Protein 1KPT (pdb70)

Sequence (210 aa):
LGINCRGSSQCGLSGGNLMVRIRDQACGNQGQTWCPGERRAKVCGTGNSISAYVQSTNNCISGTEACRHLTNLVNHGCRVCGSDPLYAGNDVSRGQLTVNYVNSCLGINCRGSSQCGLSGGNLMVRIRDQACGNQGQTWCPGERRAKVCGTGNSISAYVQSTNNCISGTEACRHLTNLVNHGCRVCGSDPLYAGNDVSRGQLTVNYVNSC

Structure (mmCIF, N/CA/C/O backbone):
data_1KPT
#
_entry.id   1KPT
#
_cell.length_a   26.140
_cell.length_b   63.760
_cell.length_c   53.620
_cell.angle_alpha   90.00
_cell.angle_beta   92.20
_cell.angle_gamma   90.00
#
_symmetry.space_group_name_H-M   'P 1 21 1'
#
loop_
_entity.id
_entity.type
_entity.pdbx_description
1 polymer 'KP4 TOXIN'
2 water water
#
loop_
_atom_site.group_PDB
_atom_site.id
_atom_site.type_symbol
_atom_site.label_atom_id
_atom_site.label_alt_id
_atom_site.label_comp_id
_atom_site.label_asym_id
_atom_site.label_entity_id
_atom_site.label_seq_id
_atom_site.pdbx_PDB_ins_code
_atom_site.Cartn_x
_atom_site.Cartn_y
_atom_site.Cartn_z
_atom_site.occupancy
_atom_site.B_iso_or_equiv
_atom_site.auth_seq_id
_atom_site.auth_comp_id
_atom_site.auth_asym_id
_atom_site.auth_atom_id
_atom_site.pdbx_PDB_model_num
ATOM 1 N N . LEU A 1 1 ? 26.354 50.153 43.400 1.00 21.97 1 LEU A N 1
ATOM 2 C CA . LEU A 1 1 ? 26.920 48.857 42.932 1.00 20.16 1 LEU A CA 1
ATOM 3 C C . LEU A 1 1 ? 28.363 49.091 42.527 1.00 18.73 1 LEU A C 1
ATOM 4 O O . LEU A 1 1 ? 28.635 49.930 41.687 1.00 17.44 1 LEU A O 1
ATOM 9 N N . GLY A 1 2 ? 29.280 48.381 43.169 1.00 19.25 2 GLY A N 1
ATOM 10 C CA . GLY A 1 2 ? 30.692 48.522 42.855 1.00 14.94 2 GLY A CA 1
ATOM 11 C C . GLY A 1 2 ? 31.127 47.283 42.101 1.00 13.35 2 GLY A C 1
ATOM 12 O O . GLY A 1 2 ? 30.316 46.672 41.396 1.00 11.14 2 GLY A O 1
ATOM 13 N N . ILE A 1 3 ? 32.377 46.875 42.311 1.00 11.82 3 ILE A N 1
ATOM 14 C CA . ILE A 1 3 ? 32.940 45.704 41.647 1.00 10.91 3 ILE A CA 1
ATOM 15 C C . ILE A 1 3 ? 32.040 44.495 41.864 1.00 11.03 3 ILE A C 1
ATOM 16 O O . ILE A 1 3 ? 31.552 44.262 42.977 1.00 11.73 3 ILE A O 1
ATOM 21 N N . ASN A 1 4 ? 31.798 43.734 40.807 1.00 9.17 4 ASN A N 1
ATOM 22 C CA . ASN A 1 4 ? 30.903 42.582 40.905 1.00 9.05 4 ASN A CA 1
ATOM 23 C C . ASN A 1 4 ? 31.164 41.577 39.795 1.00 7.74 4 ASN A C 1
ATOM 24 O O . ASN A 1 4 ? 31.842 41.892 38.828 1.00 8.73 4 ASN A O 1
ATOM 29 N N . CYS A 1 5 ? 30.625 40.369 39.922 1.00 6.79 5 CYS A N 1
ATOM 30 C CA . CYS A 1 5 ? 30.834 39.351 38.898 1.00 7.80 5 CYS A CA 1
ATOM 31 C C . CYS A 1 5 ? 29.554 39.071 38.115 1.00 6.67 5 CYS A C 1
ATOM 32 O O . CYS A 1 5 ? 29.371 37.979 37.616 1.00 7.35 5 CYS A O 1
ATOM 35 N N . ARG A 1 6 ? 28.653 40.038 38.066 1.00 8.42 6 ARG A N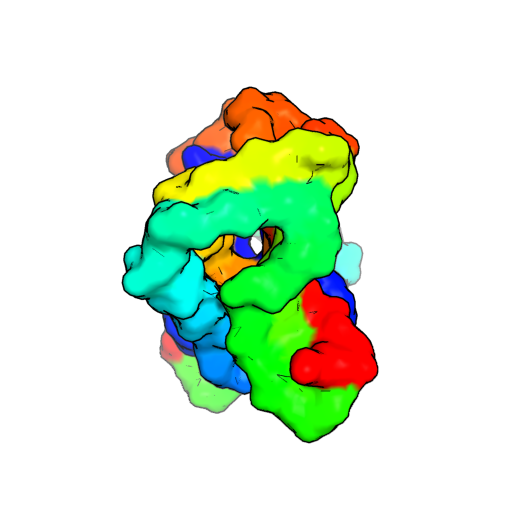 1
ATOM 36 C CA . ARG A 1 6 ? 27.397 39.858 37.346 1.00 10.34 6 ARG A CA 1
ATOM 37 C C . ARG A 1 6 ? 27.658 39.712 35.857 1.00 10.53 6 ARG A C 1
ATOM 38 O O . ARG A 1 6 ? 28.563 40.343 35.312 1.00 10.20 6 ARG A O 1
ATOM 46 N N . GLY A 1 7 ? 26.830 38.926 35.191 1.00 11.57 7 GLY A N 1
ATOM 47 C CA . GLY A 1 7 ? 26.974 38.749 33.764 1.00 11.38 7 GLY A CA 1
ATOM 48 C C . GLY A 1 7 ? 25.876 37.853 33.233 1.00 12.32 7 GLY A C 1
ATOM 49 O O . GLY A 1 7 ? 25.031 37.354 33.982 1.00 10.95 7 GLY A O 1
ATOM 50 N N . SER A 1 8 ? 25.877 37.663 31.927 1.00 11.59 8 SER A N 1
ATOM 51 C CA . SER A 1 8 ? 24.903 36.803 31.290 1.00 13.37 8 SER A CA 1
ATOM 52 C C . SER A 1 8 ? 25.070 35.354 31.776 1.00 14.32 8 SER A C 1
ATOM 53 O O . SER A 1 8 ? 26.169 34.918 32.121 1.00 12.92 8 SER A O 1
ATOM 56 N N . SER A 1 9 ? 23.975 34.605 31.816 1.00 14.74 9 SER A N 1
ATOM 57 C CA . SER A 1 9 ? 24.019 33.204 32.212 1.00 16.35 9 SER A CA 1
ATOM 58 C C . SER A 1 9 ? 25.043 32.428 31.382 1.00 16.54 9 SER A C 1
ATOM 59 O O . SER A 1 9 ? 25.601 31.441 31.854 1.00 17.30 9 SER A O 1
ATOM 64 N N . GLN A 1 10 ? 25.334 32.891 30.167 1.00 16.92 10 GLN A N 1
ATOM 65 C CA . GLN A 1 10 ? 26.250 32.244 29.226 1.00 20.94 10 GLN A CA 1
ATOM 66 C C . GLN A 1 10 ? 27.632 32.240 29.863 1.00 20.16 10 GLN A C 1
ATOM 67 O O . GLN A 1 10 ? 28.439 31.291 29.605 1.00 20.59 10 GLN A O 1
ATOM 73 N N . CYS A 1 11 ? 27.971 33.230 30.664 1.00 17.07 11 CYS A N 1
ATOM 74 C CA . CYS A 1 11 ? 29.271 33.337 31.316 1.00 18.11 11 CYS A CA 1
ATOM 75 C C . CYS A 1 11 ? 29.577 32.058 32.064 1.00 21.20 11 CYS A C 1
ATOM 76 O O . CYS A 1 11 ? 30.661 31.488 31.920 1.00 23.49 11 CYS A O 1
ATOM 79 N N . GLY A 1 12 ? 28.580 31.572 32.803 1.00 22.61 12 GLY A N 1
ATOM 80 C CA . GLY A 1 12 ? 28.744 30.364 33.593 1.00 24.24 12 GLY A CA 1
ATOM 81 C C . GLY A 1 12 ? 28.952 29.082 32.814 1.00 24.68 12 GLY A C 1
ATOM 82 O O . GLY A 1 12 ? 29.480 28.108 33.339 1.00 25.59 12 GLY A O 1
ATOM 83 N N . LEU A 1 13 ? 28.550 29.081 31.554 1.00 25.85 13 LEU A N 1
ATOM 84 C CA . LEU A 1 13 ? 28.691 27.900 30.719 1.00 29.00 13 LEU A CA 1
ATOM 85 C C . LEU A 1 13 ? 30.101 27.783 30.173 1.00 29.15 13 LEU A C 1
ATOM 86 O O . LEU A 1 13 ? 30.579 26.680 29.923 1.00 31.27 13 LEU A O 1
ATOM 95 N N . SER A 1 14 ? 30.749 28.923 29.963 1.00 28.79 14 SER A N 1
ATOM 96 C CA . SER A 1 14 ? 32.097 28.961 29.414 1.00 27.89 14 SER A CA 1
ATOM 97 C C . SER A 1 14 ? 33.083 28.292 30.362 1.00 27.57 14 SER A C 1
ATOM 98 O O . SER A 1 14 ? 32.960 28.396 31.580 1.00 26.43 14 SER A O 1
ATOM 101 N N . GLY A 1 15 ? 34.068 27.603 29.799 1.00 27.74 15 GLY A N 1
ATOM 102 C CA . GLY A 1 15 ? 35.041 26.923 30.636 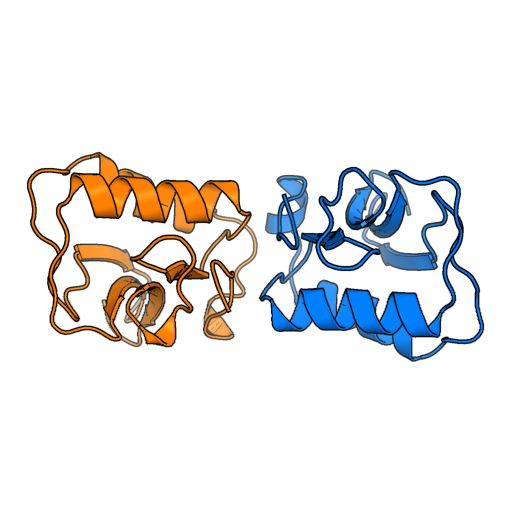1.00 25.40 15 GLY A CA 1
ATOM 103 C C . GLY A 1 15 ? 36.342 27.681 30.725 1.00 23.53 15 GLY A C 1
ATOM 104 O O . GLY A 1 15 ? 36.622 28.548 29.895 1.00 23.51 15 GLY A O 1
ATOM 105 N N . GLY A 1 16 ? 37.095 27.401 31.776 1.00 22.99 16 GLY A N 1
ATOM 106 C CA . GLY A 1 16 ? 38.391 28.021 31.955 1.00 23.88 16 GLY A CA 1
ATOM 107 C C . GLY A 1 16 ? 38.371 29.360 32.654 1.00 23.65 16 GLY A C 1
ATOM 108 O O . GLY A 1 16 ? 37.305 29.916 32.933 1.00 21.20 16 GLY A O 1
ATOM 109 N N . ASN A 1 17 ? 39.551 29.879 32.981 1.00 20.80 17 ASN A N 1
ATOM 110 C CA . ASN A 1 17 ? 39.575 31.169 33.625 1.00 20.69 17 ASN A CA 1
ATOM 111 C C . ASN A 1 17 ? 39.776 32.171 32.517 1.00 19.87 17 ASN A C 1
ATOM 112 O O . ASN A 1 17 ? 40.908 32.578 32.181 1.00 17.58 17 ASN A O 1
ATOM 121 N N . LEU A 1 18 ? 38.658 32.505 31.894 1.00 15.41 18 LEU A N 1
ATOM 122 C CA . LEU A 1 18 ? 38.666 33.445 30.810 1.00 14.00 18 LEU A CA 1
ATOM 123 C C . LEU A 1 18 ? 39.064 34.825 31.292 1.00 12.65 18 LEU A C 1
ATOM 124 O O . LEU A 1 18 ? 39.812 35.508 30.594 1.00 10.75 18 LEU A O 1
ATOM 129 N N . MET A 1 19 ? 38.641 35.209 32.503 1.00 9.13 19 MET A N 1
ATOM 130 C CA . MET A 1 19 ? 38.982 36.529 33.047 1.00 9.62 19 MET A CA 1
ATOM 131 C C . MET A 1 19 ? 40.506 36.741 33.068 1.00 9.60 19 MET A C 1
ATOM 132 O O . MET A 1 19 ? 40.983 37.819 32.722 1.00 10.02 19 MET A O 1
ATOM 137 N N . VAL A 1 20 ? 41.257 35.715 33.463 1.00 11.36 20 VAL A N 1
ATOM 138 C CA . VAL A 1 20 ? 42.731 35.785 33.488 1.00 12.51 20 VAL A CA 1
ATOM 139 C C . VAL A 1 20 ? 43.299 35.983 32.071 1.00 11.31 20 VAL A C 1
ATOM 140 O O . VAL A 1 20 ? 44.208 36.791 31.864 1.00 10.39 20 VAL A O 1
ATOM 144 N N . ARG A 1 21 ? 42.753 35.265 31.096 1.00 9.78 21 ARG A N 1
ATOM 145 C CA . ARG A 1 21 ? 43.235 35.397 29.726 1.00 10.22 21 ARG A CA 1
ATOM 146 C C . ARG A 1 21 ? 42.975 36.798 29.180 1.00 10.31 21 ARG A C 1
ATOM 147 O O . ARG A 1 21 ? 43.832 37.395 28.520 1.00 8.90 21 ARG A O 1
ATOM 155 N N . ILE A 1 22 ? 41.809 37.350 29.501 1.00 9.14 22 ILE A N 1
ATOM 156 C CA . ILE A 1 22 ? 41.439 38.684 29.045 1.00 9.14 22 ILE A CA 1
ATOM 157 C C . ILE A 1 22 ? 42.345 39.707 29.739 1.00 9.58 22 ILE A C 1
ATOM 158 O O . ILE A 1 22 ? 42.808 40.669 29.124 1.00 9.15 22 ILE A O 1
ATOM 163 N N . ARG A 1 23 ? 42.577 39.511 31.027 1.00 8.14 23 ARG A N 1
ATOM 164 C CA . ARG A 1 23 ? 43.463 40.403 31.761 1.00 9.30 23 ARG A CA 1
ATOM 165 C C . ARG A 1 23 ? 44.852 40.370 31.092 1.00 8.07 23 ARG A C 1
ATOM 166 O O . ARG A 1 23 ? 45.442 41.411 30.846 1.00 8.58 23 ARG A O 1
ATOM 174 N N . ASP A 1 24 ? 45.344 39.172 30.787 1.00 8.35 24 ASP A N 1
ATOM 175 C CA . ASP A 1 24 ? 46.657 38.996 30.162 1.00 7.88 24 ASP A CA 1
ATOM 176 C C . ASP A 1 24 ? 46.764 39.763 28.859 1.00 9.25 24 ASP A C 1
ATOM 177 O O . ASP A 1 24 ? 47.777 40.416 28.592 1.00 9.60 24 ASP A O 1
ATOM 182 N N . GLN A 1 25 ? 45.711 39.731 28.053 1.00 10.44 25 GLN A N 1
ATOM 183 C CA . GLN A 1 25 ? 45.719 40.472 26.798 1.00 9.14 25 GLN A CA 1
ATOM 184 C C . GLN A 1 25 ? 45.865 41.973 27.058 1.00 10.10 25 GLN A C 1
ATOM 185 O O . GLN A 1 25 ? 46.712 42.637 26.463 1.00 12.97 25 GLN A O 1
ATOM 191 N N . ALA A 1 26 ? 45.051 42.513 27.956 1.00 8.90 26 ALA A N 1
ATOM 192 C CA . ALA A 1 26 ? 45.080 43.937 28.256 1.00 9.69 26 ALA A CA 1
ATOM 193 C C . ALA A 1 26 ? 46.411 44.399 28.848 1.00 10.80 26 ALA A C 1
ATOM 194 O O . ALA A 1 26 ? 46.924 45.466 28.497 1.00 12.40 26 ALA A O 1
ATOM 196 N N . CYS A 1 27 ? 46.946 43.602 29.764 1.00 9.16 27 CYS A N 1
ATOM 197 C CA . CYS A 1 27 ? 48.194 43.934 30.447 1.00 10.29 27 CYS A CA 1
ATOM 198 C C . CYS A 1 27 ? 49.421 43.777 29.558 1.00 11.38 27 CYS A C 1
ATOM 199 O O . CYS A 1 27 ? 50.454 44.407 29.793 1.00 11.76 27 CYS A O 1
ATOM 202 N N . GLY A 1 28 ? 49.276 42.986 28.502 1.00 13.55 28 GLY A N 1
ATOM 203 C CA . GLY A 1 28 ? 50.369 42.783 27.568 1.00 14.73 28 GLY A CA 1
ATOM 204 C C . GLY A 1 28 ? 50.406 43.860 26.494 1.00 16.78 28 GLY A C 1
ATOM 205 O O . GLY A 1 28 ? 51.361 43.937 25.727 1.00 18.25 28 GLY A O 1
ATOM 206 N N . ASN A 1 29 ? 49.384 44.710 26.442 1.00 16.11 29 ASN A N 1
ATOM 207 C CA . ASN A 1 29 ? 49.310 45.768 25.448 1.00 15.28 29 ASN A CA 1
ATOM 208 C C . ASN A 1 29 ? 48.737 47.031 26.075 1.00 16.18 29 ASN A C 1
ATOM 209 O O . ASN A 1 29 ? 47.695 47.557 25.646 1.00 15.48 29 ASN A O 1
ATOM 214 N N . GLN A 1 30 ? 49.476 47.582 27.029 1.00 13.47 30 GLN A N 1
ATOM 215 C CA . GLN A 1 30 ? 49.016 48.754 27.751 1.00 12.53 30 GLN A CA 1
ATOM 216 C C . GLN A 1 30 ? 49.060 50.049 26.975 1.00 13.81 30 GLN A C 1
ATOM 217 O O . GLN A 1 30 ? 48.558 51.072 27.439 1.00 14.92 30 GLN A O 1
ATOM 223 N N . GLY A 1 31 ? 49.605 50.001 25.777 1.00 13.06 31 GLY A N 1
ATOM 224 C CA . GLY A 1 31 ? 49.689 51.206 24.986 1.00 15.28 31 GLY A CA 1
ATOM 225 C C . GLY A 1 31 ? 48.384 51.686 24.382 1.00 17.69 31 GLY A C 1
ATOM 226 O O . GLY A 1 31 ? 48.225 52.884 24.141 1.00 19.09 31 GLY A O 1
ATOM 227 N N . GLN A 1 32 ? 47.453 50.772 24.132 1.00 20.19 32 GLN A N 1
ATOM 228 C CA . GLN A 1 32 ? 46.171 51.138 23.521 1.00 23.17 32 GLN A CA 1
ATOM 229 C C . GLN A 1 32 ? 45.195 51.855 24.458 1.00 24.31 32 GLN A C 1
ATOM 230 O O . GLN A 1 32 ? 45.186 51.605 25.661 1.00 26.75 32 GLN A O 1
ATOM 236 N N . THR A 1 33 ? 44.430 52.801 23.933 1.00 22.48 33 THR A N 1
ATOM 237 C CA . THR A 1 33 ? 43.448 53.474 24.766 1.00 22.87 33 THR A CA 1
ATOM 238 C C . THR A 1 33 ? 42.106 52.753 24.556 1.00 20.80 33 THR A C 1
ATOM 239 O O . THR A 1 33 ? 41.866 52.154 23.496 1.00 17.14 33 THR A O 1
ATOM 246 N N . TRP A 1 34 ? 41.307 52.693 25.617 1.00 17.34 34 TRP A N 1
ATOM 247 C CA . TRP A 1 34 ? 40.015 52.026 25.569 1.00 15.38 34 TRP A CA 1
ATOM 248 C C . TRP A 1 34 ? 38.879 53.053 25.589 1.00 15.17 34 TRP A C 1
ATOM 249 O O . TRP A 1 34 ? 38.718 53.789 26.563 1.00 14.65 34 TRP A O 1
ATOM 260 N N . CYS A 1 35 ? 38.149 53.167 24.490 1.00 12.90 35 CYS A N 1
ATOM 261 C CA . CYS A 1 35 ? 37.033 54.095 24.456 1.00 14.29 35 CYS A CA 1
ATOM 262 C C . CYS A 1 35 ? 35.733 53.290 24.624 1.00 15.05 35 CYS A C 1
ATOM 263 O O . CYS A 1 35 ? 35.716 52.075 24.362 1.00 14.98 35 CYS A O 1
ATOM 266 N N . PRO A 1 36 ? 34.626 53.950 25.025 1.00 15.00 36 PRO A N 1
ATOM 267 C CA . PRO A 1 36 ? 33.348 53.260 25.228 1.00 13.82 36 PRO A CA 1
ATOM 268 C C . PRO A 1 36 ? 32.933 52.346 24.083 1.00 13.75 36 PRO A C 1
ATOM 269 O O . PRO A 1 36 ? 32.986 52.726 22.907 1.00 11.99 36 PRO A O 1
ATOM 273 N N . GLY A 1 37 ? 32.594 51.111 24.432 1.00 13.56 37 GLY A N 1
ATOM 274 C CA . GLY A 1 37 ? 32.144 50.161 23.431 1.00 14.59 37 GLY A CA 1
ATOM 275 C C . GLY A 1 37 ? 33.189 49.357 22.678 1.00 15.40 37 GLY A C 1
ATOM 276 O O . GLY A 1 37 ? 32.846 48.370 22.020 1.00 16.14 37 GLY A O 1
ATOM 277 N N . GLU A 1 38 ? 34.453 49.765 22.748 1.00 12.64 38 GLU A N 1
ATOM 278 C CA . GLU A 1 38 ? 35.496 49.029 22.053 1.00 13.86 38 GLU A CA 1
ATOM 279 C C . GLU A 1 38 ? 35.879 47.754 22.809 1.00 13.11 38 GLU A C 1
ATOM 280 O O . GLU A 1 38 ? 36.330 47.816 23.957 1.00 13.79 38 GLU A O 1
ATOM 286 N N . ARG A 1 39 ? 35.708 46.608 22.157 1.00 12.12 39 ARG A N 1
ATOM 287 C CA . ARG A 1 39 ? 36.019 45.316 22.749 1.00 11.63 39 ARG A CA 1
ATOM 288 C C . ARG A 1 39 ? 37.475 45.003 22.439 1.00 13.49 39 ARG A C 1
ATOM 289 O O . ARG A 1 39 ? 37.797 44.229 21.538 1.00 12.82 39 ARG A O 1
ATOM 297 N N . ARG A 1 40 ? 38.336 45.627 23.238 1.00 14.95 40 ARG A N 1
ATOM 298 C CA . ARG A 1 40 ? 39.784 45.547 23.127 1.00 16.45 40 ARG A CA 1
ATOM 299 C C . ARG A 1 40 ? 40.447 44.253 23.569 1.00 15.65 40 ARG A C 1
ATOM 300 O O . ARG A 1 40 ? 41.578 43.999 23.181 1.00 17.49 40 ARG A O 1
ATOM 308 N N . ALA A 1 41 ? 39.786 43.464 24.413 1.00 11.95 41 ALA A N 1
ATOM 309 C CA . ALA A 1 41 ? 40.327 42.167 24.838 1.00 11.74 41 ALA A CA 1
ATOM 310 C C . ALA A 1 41 ? 39.139 41.211 24.807 1.00 11.95 41 ALA A C 1
ATOM 311 O O . ALA A 1 41 ? 38.032 41.594 25.198 1.00 13.59 41 ALA A O 1
ATOM 313 N N . LYS A 1 42 ? 39.350 39.987 24.335 1.00 12.54 42 LYS A N 1
ATOM 314 C CA . LYS A 1 42 ? 38.257 39.025 24.235 1.00 13.91 42 LYS A CA 1
ATOM 315 C C . LYS A 1 42 ? 38.747 37.626 23.906 1.00 14.39 42 LYS A C 1
ATOM 316 O O . LYS A 1 42 ? 39.844 37.447 23.379 1.00 14.87 42 LYS A O 1
ATOM 322 N N . VAL A 1 43 ? 37.942 36.633 24.260 1.00 14.38 43 VAL A N 1
ATOM 323 C CA . VAL A 1 43 ? 38.222 35.232 23.949 1.00 12.53 43 VAL A CA 1
ATOM 324 C C . VAL A 1 43 ? 36.953 34.766 23.215 1.00 14.79 43 VAL A C 1
ATOM 325 O O . VAL A 1 43 ? 35.838 34.819 23.764 1.00 12.33 43 VAL A O 1
ATOM 329 N N . CYS A 1 44 ? 37.112 34.474 21.932 1.00 14.66 44 CYS A N 1
ATOM 330 C CA . CYS A 1 44 ? 36.011 34.024 21.088 1.00 15.95 44 CYS A CA 1
ATOM 331 C C . CYS A 1 44 ? 35.748 32.531 21.056 1.00 17.80 44 CYS A C 1
ATOM 332 O O . CYS A 1 44 ? 36.645 31.711 21.256 1.00 20.30 44 CYS A O 1
ATOM 335 N N . GLY A 1 45 ? 34.482 32.205 20.843 1.00 18.70 45 GLY A N 1
ATOM 336 C CA . GLY A 1 45 ? 34.052 30.834 20.680 1.00 19.19 45 GLY A CA 1
ATOM 337 C C . GLY A 1 45 ? 33.584 30.840 19.225 1.00 21.09 45 GLY A C 1
ATOM 338 O O . GLY A 1 45 ? 34.074 31.638 18.404 1.00 19.85 45 GLY A O 1
ATOM 339 N N . THR A 1 46 ? 32.638 29.975 18.879 1.00 21.23 46 THR A N 1
ATOM 340 C CA . THR A 1 46 ? 32.137 29.961 17.514 1.00 20.31 46 THR A CA 1
ATOM 341 C C . THR A 1 46 ? 30.898 30.842 17.431 1.00 18.79 46 THR A C 1
ATOM 342 O O . THR A 1 46 ? 29.837 30.489 17.948 1.00 19.39 46 THR A O 1
ATOM 346 N N . GLY A 1 47 ? 31.068 32.021 16.843 1.00 16.12 47 GLY A N 1
ATOM 347 C CA . GLY A 1 47 ? 29.972 32.947 16.681 1.00 15.19 47 GLY A CA 1
ATOM 348 C C . GLY A 1 47 ? 29.661 33.812 17.873 1.00 17.12 47 GLY A C 1
ATOM 349 O O . GLY A 1 47 ? 28.646 34.512 17.873 1.00 17.81 47 GLY A O 1
ATOM 350 N N . ASN A 1 48 ? 30.529 33.787 18.886 1.00 17.40 48 ASN A N 1
ATOM 351 C CA . ASN A 1 48 ? 30.323 34.579 20.098 1.00 16.68 48 ASN A CA 1
ATOM 352 C C . ASN A 1 48 ? 31.635 34.793 20.842 1.00 16.96 48 ASN A C 1
ATOM 353 O O . ASN A 1 48 ? 32.673 34.280 20.423 1.00 14.65 48 ASN A O 1
ATOM 358 N N . SER A 1 49 ? 31.584 35.547 21.937 1.00 15.66 49 SER A N 1
ATOM 359 C CA . SER A 1 49 ? 32.777 35.811 22.729 1.00 14.08 49 SER A CA 1
ATOM 360 C C . SER A 1 49 ? 32.473 36.349 24.124 1.00 13.67 49 SER A C 1
ATOM 361 O O . SER A 1 49 ? 31.320 36.665 24.458 1.00 10.48 49 SER A O 1
ATOM 364 N N . ILE A 1 50 ? 33.522 36.348 24.948 1.00 13.70 50 ILE A N 1
ATOM 365 C CA . ILE A 1 50 ? 33.509 36.949 26.278 1.00 12.37 50 ILE A CA 1
ATOM 366 C C . ILE A 1 50 ? 34.436 38.143 25.967 1.00 10.32 50 ILE A C 1
ATOM 367 O O . ILE A 1 50 ? 35.603 37.945 25.606 1.00 12.39 50 ILE A O 1
ATOM 372 N N . SER A 1 51 ? 33.889 39.351 25.996 1.00 7.54 51 SER A N 1
ATOM 373 C CA . SER A 1 51 ? 34.631 40.556 25.662 1.00 9.48 51 SER A CA 1
ATOM 374 C C . SER A 1 51 ? 34.657 41.574 26.797 1.00 11.83 51 SER A C 1
ATOM 375 O O . SER A 1 51 ? 33.734 41.630 27.636 1.00 10.66 51 SER A O 1
ATOM 378 N N . ALA A 1 52 ? 35.705 42.394 26.808 1.00 10.89 52 ALA A N 1
ATOM 379 C CA . ALA A 1 52 ? 35.870 43.453 27.802 1.00 9.65 52 ALA A CA 1
ATOM 380 C C . ALA A 1 52 ? 35.680 44.778 27.059 1.00 9.29 52 ALA A C 1
ATOM 381 O O . ALA A 1 52 ? 36.180 44.949 25.941 1.00 10.55 52 ALA A O 1
ATOM 383 N N . TYR A 1 53 ? 34.995 45.722 27.687 1.00 5.97 53 TYR A N 1
ATOM 384 C CA . TYR A 1 53 ? 34.733 47.016 27.081 1.00 7.80 53 TYR A CA 1
ATOM 385 C C . TYR A 1 53 ? 34.272 48.011 28.117 1.00 9.08 53 TYR A C 1
ATOM 386 O O . TYR A 1 53 ? 33.658 47.640 29.124 1.00 10.17 53 TYR A O 1
ATOM 395 N N . VAL A 1 54 ? 34.607 49.273 27.882 1.00 9.79 54 VAL A N 1
ATOM 396 C CA . VAL A 1 54 ? 34.221 50.359 28.759 1.00 10.51 54 VAL A CA 1
ATOM 397 C C . VAL A 1 54 ? 32.777 50.710 28.414 1.00 13.20 54 VAL A C 1
ATOM 398 O O . VAL A 1 54 ? 32.370 50.630 27.241 1.00 13.09 54 VAL A O 1
ATOM 402 N N . GLN A 1 55 ? 31.994 51.026 29.445 1.00 14.59 55 GLN A N 1
ATOM 403 C CA . GLN A 1 55 ? 30.603 51.446 29.276 1.00 14.83 55 GLN A CA 1
ATOM 404 C C . GLN A 1 55 ? 30.172 52.322 30.451 1.00 14.60 55 GLN A C 1
ATOM 405 O O . GLN A 1 55 ? 30.899 52.455 31.439 1.00 13.95 55 GLN A O 1
ATOM 411 N N . SER A 1 56 ? 29.045 53.012 30.273 1.00 16.23 56 SER A N 1
ATOM 412 C CA . SER A 1 56 ? 28.461 53.906 31.284 1.00 15.31 56 SER A CA 1
ATOM 413 C C . SER A 1 56 ? 29.188 55.224 31.478 1.00 15.49 56 SER A C 1
ATOM 414 O O . SER A 1 56 ? 29.061 55.871 32.515 1.00 16.15 56 SER A O 1
ATOM 417 N N . THR A 1 57 ? 29.954 55.631 30.476 1.00 16.69 57 THR A N 1
ATOM 418 C CA . THR A 1 57 ? 30.661 56.902 30.542 1.00 17.34 57 THR A CA 1
ATOM 419 C C . THR A 1 57 ? 31.047 57.285 29.123 1.00 17.72 57 THR A C 1
ATOM 420 O O . THR A 1 57 ? 30.983 56.450 28.223 1.00 19.11 57 THR A O 1
ATOM 424 N N . ASN A 1 58 ? 31.395 58.557 28.949 1.00 18.41 58 ASN A N 1
ATOM 425 C CA . ASN A 1 58 ? 31.828 59.132 27.677 1.00 20.73 58 ASN A CA 1
ATOM 426 C C . ASN A 1 58 ? 33.347 59.077 27.586 1.00 19.68 58 ASN A C 1
ATOM 427 O O . ASN A 1 58 ? 33.916 59.287 26.526 1.00 20.86 58 ASN A O 1
ATOM 436 N N . ASN A 1 59 ? 34.011 58.939 28.718 1.00 17.79 59 ASN A N 1
ATOM 437 C CA . ASN A 1 59 ? 35.466 58.912 28.715 1.00 18.74 59 ASN A CA 1
ATOM 438 C C . ASN A 1 59 ? 36.099 57.653 28.193 1.00 17.46 59 ASN A C 1
ATOM 439 O O . ASN A 1 59 ? 35.489 56.588 28.171 1.00 17.14 59 ASN A O 1
ATOM 444 N N . CYS A 1 60 ? 37.370 57.789 27.846 1.00 16.71 60 CYS A N 1
ATOM 445 C CA . CYS A 1 60 ? 38.184 56.683 27.370 1.00 16.24 60 CYS A CA 1
ATOM 446 C C . CYS A 1 60 ? 39.215 56.521 28.476 1.00 14.87 60 CYS A C 1
ATOM 447 O O . CYS A 1 60 ? 39.454 57.467 29.231 1.00 14.38 60 CYS A O 1
ATOM 450 N N . ILE A 1 61 ? 39.778 55.330 28.618 1.00 14.54 61 ILE A N 1
ATOM 451 C CA . ILE A 1 61 ? 40.819 55.115 29.626 1.00 14.65 61 ILE A CA 1
ATOM 452 C C . ILE A 1 61 ? 42.083 54.555 28.952 1.00 14.99 61 ILE A C 1
ATOM 453 O O . ILE A 1 61 ? 42.029 54.032 27.830 1.00 14.54 61 ILE A O 1
ATOM 458 N N . SER A 1 62 ? 43.217 54.677 29.636 1.00 15.26 62 SER A N 1
ATOM 459 C CA . SER A 1 62 ? 44.490 54.186 29.119 1.00 14.59 62 SER A CA 1
ATOM 460 C C . SER A 1 62 ? 44.541 52.678 29.262 1.00 13.74 62 SER A C 1
ATOM 461 O O . SER A 1 62 ? 43.836 52.106 30.103 1.00 14.13 62 SER A O 1
ATOM 464 N N . GLY A 1 63 ? 45.412 52.039 28.488 1.00 11.18 63 GLY A N 1
ATOM 465 C CA . GLY A 1 63 ? 45.551 50.595 28.552 1.00 9.42 63 GLY A CA 1
ATOM 466 C C . GLY A 1 63 ? 46.073 50.159 29.902 1.00 10.62 63 GLY A C 1
ATOM 467 O O . GLY A 1 63 ? 45.827 49.038 30.346 1.00 11.91 63 GLY A O 1
ATOM 468 N N . THR A 1 64 ? 46.854 51.024 30.536 1.00 11.15 64 THR A N 1
ATOM 469 C CA . THR A 1 64 ? 47.383 50.730 31.862 1.00 14.08 64 THR A CA 1
ATOM 470 C C . THR A 1 64 ? 46.204 50.622 32.835 1.00 11.38 64 THR A C 1
ATOM 471 O O . THR A 1 64 ? 46.146 49.708 33.649 1.00 10.55 64 THR A O 1
ATOM 475 N N . GLU A 1 65 ? 45.233 51.524 32.707 1.00 13.58 65 GLU A N 1
ATOM 476 C CA . GLU A 1 65 ? 44.079 51.496 33.592 1.00 16.29 65 GLU A CA 1
ATOM 477 C C . GLU A 1 65 ? 43.198 50.278 33.328 1.00 13.48 65 GLU A C 1
ATOM 478 O O . GLU A 1 65 ? 42.678 49.673 34.270 1.00 12.58 65 GLU A O 1
ATOM 489 N N . ALA A 1 66 ? 43.036 49.907 32.057 1.00 11.82 66 ALA A N 1
ATOM 490 C CA . ALA A 1 66 ? 42.233 48.737 31.713 1.00 11.64 66 ALA A CA 1
ATOM 491 C C . ALA A 1 66 ? 42.869 47.497 32.358 1.00 11.89 66 ALA A C 1
ATOM 492 O O . ALA A 1 66 ? 42.166 46.641 32.889 1.00 11.94 66 ALA A O 1
ATOM 494 N N . CYS A 1 67 ? 44.201 47.432 32.347 1.00 9.74 67 CYS A N 1
ATOM 495 C CA . CYS A 1 67 ? 44.953 46.323 32.935 1.00 8.79 67 CYS A CA 1
ATOM 496 C C . CYS A 1 67 ? 44.673 46.239 34.437 1.00 8.92 67 CYS A C 1
ATOM 497 O O . CYS A 1 67 ? 44.465 45.150 34.987 1.00 8.76 67 CYS A O 1
ATOM 500 N N . ARG A 1 68 ? 44.676 47.401 35.085 1.00 9.68 68 ARG A N 1
ATOM 501 C CA . ARG A 1 68 ? 44.429 47.488 36.516 1.00 12.06 68 ARG A CA 1
ATOM 502 C C . ARG A 1 68 ? 43.027 46.985 36.857 1.00 11.20 68 ARG A C 1
ATOM 503 O O . ARG A 1 68 ? 42.857 46.140 37.732 1.00 10.57 68 ARG A O 1
ATOM 511 N N . HIS A 1 69 ? 42.023 47.482 36.138 1.00 10.48 69 HIS A N 1
ATOM 512 C CA . HIS A 1 69 ? 40.642 47.055 36.390 1.00 9.84 69 HIS A CA 1
ATOM 513 C C . HIS A 1 69 ? 40.449 45.565 36.154 1.00 9.98 69 HIS A C 1
ATOM 514 O O . HIS A 1 69 ? 39.771 44.901 36.940 1.00 10.43 69 HIS A O 1
ATOM 521 N N . LEU A 1 70 ? 41.032 45.024 35.081 1.00 8.44 70 LEU A N 1
ATOM 522 C CA . LEU A 1 70 ? 40.891 43.591 34.827 1.00 9.74 70 LEU A CA 1
ATOM 523 C C . LEU A 1 70 ? 41.589 42.756 35.909 1.00 9.38 70 LEU A C 1
ATOM 524 O O . LEU A 1 70 ? 41.150 41.649 36.249 1.00 8.81 70 LEU A O 1
ATOM 529 N N . THR A 1 71 ? 42.679 43.287 36.457 1.00 9.11 71 THR A N 1
ATOM 530 C CA . THR A 1 71 ? 43.374 42.592 37.543 1.00 9.27 71 THR A CA 1
ATOM 531 C C . THR A 1 71 ? 42.459 42.600 38.782 1.00 7.54 71 THR A C 1
ATOM 532 O O . THR A 1 71 ? 42.390 41.613 39.528 1.00 8.07 71 THR A O 1
ATOM 536 N N . ASN A 1 72 ? 41.771 43.720 38.999 1.00 6.98 72 ASN A N 1
ATOM 537 C CA . ASN A 1 72 ? 40.850 43.837 40.127 1.00 8.41 72 ASN A CA 1
ATOM 538 C C . ASN A 1 72 ? 39.789 42.751 40.024 1.00 8.98 72 ASN A C 1
ATOM 539 O O . ASN A 1 72 ? 39.451 42.123 41.017 1.00 9.73 72 ASN A O 1
ATOM 544 N N . LEU A 1 73 ? 39.269 42.529 38.819 1.00 7.52 73 LEU A N 1
ATOM 545 C CA . LEU A 1 73 ? 38.261 41.497 38.604 1.00 6.67 73 LEU A CA 1
ATOM 546 C C . LEU A 1 73 ? 38.804 40.103 38.874 1.00 7.04 73 LEU A C 1
ATOM 547 O O . LEU A 1 73 ? 38.121 39.276 39.473 1.00 8.55 73 LEU A O 1
ATOM 552 N N . VAL A 1 74 ? 40.030 39.830 38.432 1.00 7.17 74 VAL A N 1
ATOM 553 C CA . VAL A 1 74 ? 40.653 38.531 38.689 1.00 8.66 74 VAL A CA 1
ATOM 554 C C . VAL A 1 74 ? 40.797 38.326 40.205 1.00 8.54 74 VAL A C 1
ATOM 555 O O . VAL A 1 74 ? 40.381 37.292 40.742 1.00 10.54 74 VAL A O 1
ATOM 559 N N . ASN A 1 75 ? 41.283 39.350 40.898 1.00 8.25 75 ASN A N 1
ATOM 560 C CA . ASN A 1 75 ? 41.485 39.262 42.343 1.00 9.12 75 ASN A CA 1
ATOM 561 C C . ASN A 1 75 ? 40.184 39.172 43.144 1.00 10.43 75 ASN A C 1
ATOM 562 O O . ASN A 1 75 ? 40.170 38.686 44.274 1.00 9.95 75 ASN A O 1
ATOM 567 N N . HIS A 1 76 ? 39.093 39.627 42.542 1.00 9.80 76 HIS A N 1
ATOM 568 C CA . HIS A 1 76 ? 37.783 39.593 43.181 1.00 9.61 76 HIS A CA 1
ATOM 569 C C . HIS A 1 76 ? 37.181 38.204 43.130 1.00 9.12 76 HIS A C 1
ATOM 570 O O . HIS A 1 76 ? 36.215 37.905 43.843 1.00 10.36 76 HIS A O 1
ATOM 577 N N . GLY A 1 77 ? 37.713 37.360 42.257 1.00 7.58 77 GLY A N 1
ATOM 578 C CA . GLY A 1 77 ? 37.195 36.010 42.151 1.00 7.97 77 GLY A CA 1
ATOM 579 C C . GLY A 1 77 ? 36.295 35.779 40.951 1.00 7.57 77 GLY A C 1
ATOM 580 O O . GLY A 1 77 ? 35.717 34.703 40.827 1.00 7.63 77 GLY A O 1
ATOM 581 N N . CYS A 1 78 ? 36.159 36.778 40.077 1.00 8.67 78 CYS A N 1
ATOM 582 C CA . CYS A 1 78 ? 35.317 36.621 38.879 1.00 9.50 78 CYS A CA 1
ATOM 583 C C . CYS A 1 78 ? 36.038 35.765 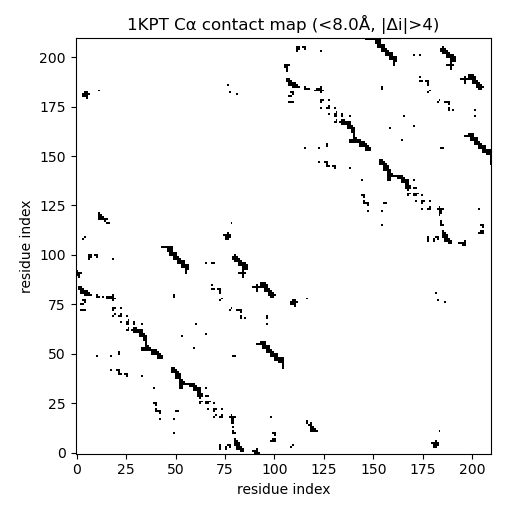37.841 1.00 10.24 78 CYS A C 1
ATOM 584 O O . CYS A 1 78 ? 36.999 36.214 37.229 1.00 12.73 78 CYS A O 1
ATOM 587 N N . ARG A 1 79 ? 35.557 34.549 37.620 1.00 9.89 79 ARG A N 1
ATOM 588 C CA . ARG A 1 79 ? 36.189 33.651 36.667 1.00 11.39 79 ARG A CA 1
ATOM 589 C C . ARG A 1 79 ? 35.998 33.975 35.194 1.00 12.23 79 ARG A C 1
ATOM 590 O O . ARG A 1 79 ? 36.914 33.750 34.406 1.00 11.43 79 ARG A O 1
ATOM 598 N N . VAL A 1 80 ? 34.815 34.471 34.812 1.00 10.99 80 VAL A N 1
ATOM 599 C CA . VAL A 1 80 ? 34.520 34.756 33.405 1.00 10.10 80 VAL A CA 1
ATOM 600 C C . VAL A 1 80 ? 33.979 36.157 33.099 1.00 9.75 80 VAL A C 1
ATOM 601 O O . VAL A 1 80 ? 34.411 36.793 32.135 1.00 10.96 80 VAL A O 1
ATOM 605 N N . CYS A 1 81 ? 33.035 36.643 33.906 1.00 9.00 81 CYS A N 1
ATOM 606 C CA . CYS A 1 81 ? 32.442 37.955 33.660 1.00 6.85 81 CYS A CA 1
ATOM 607 C C . CYS A 1 81 ? 32.363 38.744 34.939 1.00 7.88 81 CYS A C 1
ATOM 608 O O . CYS A 1 81 ? 32.462 38.169 36.019 1.00 10.42 81 CYS A O 1
ATOM 611 N N . GLY A 1 82 ? 32.175 40.052 34.806 1.00 9.75 82 GLY A N 1
ATOM 612 C CA . GLY A 1 82 ? 32.082 40.940 35.955 1.00 9.64 82 GLY A CA 1
ATOM 613 C C . GLY A 1 82 ? 32.406 42.355 35.524 1.00 9.90 82 GLY A C 1
ATOM 614 O O . GLY A 1 82 ? 32.825 42.574 34.390 1.00 12.49 82 GLY A O 1
ATOM 615 N N . SER A 1 83 ? 32.247 43.320 36.413 1.00 6.97 83 SER A N 1
ATOM 616 C CA . SER A 1 83 ? 32.521 44.701 36.068 1.00 8.02 83 SER A CA 1
ATOM 617 C C . SER A 1 83 ? 33.194 45.403 37.229 1.00 8.26 83 SER A C 1
ATOM 618 O O . SER A 1 83 ? 32.950 45.071 38.387 1.00 8.41 83 SER A O 1
ATOM 621 N N . ASP A 1 84 ? 34.042 46.373 36.905 1.00 8.64 84 ASP A N 1
ATOM 622 C CA . ASP A 1 84 ? 34.750 47.161 37.896 1.00 10.36 84 ASP A CA 1
ATOM 623 C C . ASP A 1 84 ? 34.508 48.639 37.632 1.00 10.89 84 ASP A C 1
ATOM 624 O O . ASP A 1 84 ? 34.664 49.107 36.503 1.00 11.36 84 ASP A O 1
ATOM 629 N N . PRO A 1 85 ? 34.062 49.391 38.649 1.00 11.05 85 PRO A N 1
ATOM 630 C CA . PRO A 1 85 ? 33.837 50.821 38.404 1.00 10.97 85 PRO A CA 1
ATOM 631 C C . PRO A 1 85 ? 35.171 51.489 38.053 1.00 12.62 85 PRO A C 1
ATOM 632 O O . PRO A 1 85 ? 36.224 51.066 38.535 1.00 13.60 85 PRO A O 1
ATOM 636 N N . LEU A 1 86 ? 35.142 52.471 37.164 1.00 14.32 86 LEU A N 1
ATOM 637 C CA . LEU A 1 86 ? 36.367 53.152 36.748 1.00 18.47 86 LEU A CA 1
ATOM 638 C C . LEU A 1 86 ? 36.857 54.201 37.745 1.00 21.36 86 LEU A C 1
ATOM 639 O O . LEU A 1 86 ? 38.055 54.398 37.931 1.00 20.32 86 LEU A O 1
ATOM 644 N N . TYR A 1 87 ? 35.910 54.861 38.387 1.00 24.35 87 TYR A N 1
ATOM 645 C CA . TYR A 1 87 ? 36.235 55.937 39.284 1.00 28.80 87 TYR A CA 1
ATOM 646 C C . TYR A 1 87 ? 36.099 55.595 40.748 1.00 31.68 87 TYR A C 1
ATOM 647 O O . TYR A 1 87 ? 35.230 54.805 41.148 1.00 30.29 87 TYR A O 1
ATOM 656 N N . ALA A 1 88 ? 37.003 56.183 41.528 1.00 34.28 88 ALA A N 1
ATOM 657 C CA . ALA A 1 88 ? 37.095 55.966 42.962 1.00 37.29 88 ALA A CA 1
ATOM 658 C C . ALA A 1 88 ? 35.781 56.150 43.706 1.00 37.78 88 ALA A C 1
ATOM 659 O O . ALA A 1 88 ? 35.001 57.057 43.402 1.00 37.72 88 ALA A O 1
ATOM 661 N N . GLY A 1 89 ? 35.537 55.247 44.651 1.00 38.96 89 GLY A N 1
ATOM 662 C CA . GLY A 1 89 ? 34.341 55.280 45.468 1.00 41.71 89 GLY A CA 1
ATOM 663 C C . GLY A 1 89 ? 33.066 55.549 44.702 1.00 43.14 89 GLY A C 1
ATOM 664 O O . GLY A 1 89 ? 32.113 56.113 45.241 1.00 44.67 89 GLY A O 1
ATOM 665 N N . ASN A 1 90 ? 33.010 55.057 43.469 1.00 44.24 90 ASN A N 1
ATOM 666 C CA . ASN A 1 90 ? 31.838 55.256 42.638 1.00 43.06 90 ASN A CA 1
ATOM 667 C C . ASN A 1 90 ? 31.038 53.995 42.303 1.00 41.48 90 ASN A C 1
ATOM 668 O O . ASN A 1 90 ? 31.453 52.854 42.553 1.00 37.78 90 ASN A O 1
ATOM 673 N N . ASP A 1 91 ? 29.827 54.250 41.831 1.00 39.84 91 ASP A N 1
ATOM 674 C CA . ASP A 1 91 ? 28.914 53.217 41.422 1.00 38.81 91 ASP A CA 1
ATOM 675 C C . ASP A 1 91 ? 29.331 52.940 39.974 1.00 36.10 91 ASP A C 1
ATOM 676 O O . ASP A 1 91 ? 29.795 53.851 39.263 1.00 36.51 91 ASP A O 1
ATOM 681 N N . VAL A 1 92 ? 29.195 51.691 39.540 1.00 30.05 92 VAL A N 1
ATOM 682 C CA . VAL A 1 92 ? 29.511 51.343 38.170 1.00 26.27 92 VAL A CA 1
ATOM 683 C C . VAL A 1 92 ? 28.695 52.242 37.244 1.00 26.90 92 VAL A C 1
ATOM 684 O O . VAL A 1 92 ? 29.033 52.404 36.086 1.00 25.44 92 VAL A O 1
ATOM 688 N N . SER A 1 93 ? 27.647 52.862 37.788 1.00 29.46 93 SER A N 1
ATOM 689 C CA . SER A 1 93 ? 26.763 53.763 37.036 1.00 31.21 93 SER A CA 1
ATOM 690 C C . SER A 1 93 ? 27.494 54.955 36.429 1.00 30.70 93 SER A C 1
ATOM 691 O O . SER A 1 93 ? 27.017 55.552 35.455 1.00 32.70 93 SER A O 1
ATOM 694 N N . ARG A 1 94 ? 28.622 55.326 37.031 1.00 30.87 94 ARG A N 1
ATOM 695 C CA . ARG A 1 94 ? 29.409 56.445 36.528 1.00 30.83 94 ARG A CA 1
ATOM 696 C C . ARG A 1 94 ? 30.584 56.038 35.642 1.00 26.38 94 ARG A C 1
ATOM 697 O O . ARG A 1 94 ? 31.467 56.852 35.358 1.00 25.20 94 ARG A O 1
ATOM 705 N N . GLY A 1 95 ? 30.569 54.791 35.186 1.00 20.86 95 GLY A N 1
ATOM 706 C CA . GLY A 1 95 ? 31.627 54.312 34.320 1.00 16.52 95 GLY A CA 1
ATOM 707 C C . GLY A 1 95 ? 32.160 53.009 34.857 1.00 13.51 95 GLY A C 1
ATOM 708 O O . GLY A 1 95 ? 32.497 52.920 36.031 1.00 13.17 95 GLY A O 1
ATOM 709 N N . GLN A 1 96 ? 32.284 52.012 33.993 1.00 11.71 96 GLN A N 1
ATOM 710 C CA . GLN A 1 96 ? 32.771 50.709 34.421 1.00 12.24 96 GLN A CA 1
ATOM 711 C C . GLN A 1 96 ? 33.460 49.974 33.285 1.00 12.55 96 GLN A C 1
ATOM 712 O O . GLN A 1 96 ? 33.226 50.270 32.104 1.00 12.24 96 GLN A O 1
ATOM 718 N N . LEU A 1 97 ? 34.347 49.045 33.631 1.00 12.43 97 LEU A N 1
ATOM 719 C CA . LEU A 1 97 ? 34.968 48.232 32.603 1.00 13.14 97 LEU A CA 1
ATOM 720 C C . LEU A 1 97 ? 34.217 46.930 32.826 1.00 11.56 97 LEU A C 1
ATOM 721 O O . LEU A 1 97 ? 34.255 46.367 33.919 1.00 10.29 97 LEU A O 1
ATOM 730 N N . THR A 1 98 ? 33.517 46.479 31.792 1.00 9.95 98 THR A N 1
ATOM 731 C CA . THR A 1 98 ? 32.705 45.284 31.866 1.00 8.79 98 THR A CA 1
ATOM 732 C C . THR A 1 98 ? 33.242 44.184 30.988 1.00 7.73 98 THR A C 1
ATOM 733 O O . THR A 1 98 ? 33.768 44.434 29.918 1.00 8.57 98 THR A O 1
ATOM 737 N N . VAL A 1 99 ? 33.146 42.966 31.493 1.00 6.93 99 VAL A N 1
ATOM 738 C CA . VAL A 1 99 ? 33.525 41.781 30.759 1.00 8.81 99 VAL A CA 1
ATOM 739 C C . VAL A 1 99 ? 32.232 40.966 30.749 1.00 8.54 99 VAL A C 1
ATOM 740 O O . VAL A 1 99 ? 31.726 40.564 31.808 1.00 7.73 99 VAL A O 1
ATOM 744 N N . ASN A 1 100 ? 31.689 40.731 29.565 1.00 9.65 100 ASN A N 1
ATOM 745 C CA . ASN A 1 100 ? 30.433 39.992 29.466 1.00 10.75 100 ASN A CA 1
ATOM 746 C C . ASN A 1 100 ? 30.355 39.264 28.138 1.00 11.99 100 ASN A C 1
ATOM 747 O O . ASN A 1 100 ? 31.134 39.527 27.205 1.00 11.27 100 ASN A O 1
ATOM 752 N N . TYR A 1 101 ? 29.434 38.315 28.079 1.00 13.39 101 TYR A N 1
ATOM 753 C CA . TYR A 1 101 ? 29.172 37.549 26.875 1.00 15.09 101 TYR A CA 1
ATOM 754 C C . TYR A 1 101 ? 28.632 38.508 25.790 1.00 15.84 101 TYR A C 1
ATOM 755 O O . TYR A 1 101 ? 27.871 39.441 26.095 1.00 13.92 101 TYR A O 1
ATOM 764 N N . VAL A 1 102 ? 29.025 38.270 24.538 1.00 14.51 102 VAL A N 1
ATOM 765 C CA . VAL A 1 102 ? 28.586 39.070 23.395 1.00 14.82 102 VAL A CA 1
ATOM 766 C C . VAL A 1 102 ? 28.291 38.047 22.292 1.00 15.71 102 VAL A C 1
ATOM 767 O O . VAL A 1 102 ? 29.002 37.052 22.150 1.00 15.64 102 VAL A O 1
ATOM 771 N N . ASN A 1 103 ? 27.232 38.272 21.530 1.00 18.77 103 ASN A N 1
ATOM 772 C CA . ASN A 1 103 ? 26.834 37.330 20.480 1.00 21.06 103 ASN A CA 1
ATOM 773 C C . ASN A 1 103 ? 27.597 37.479 19.179 1.00 22.20 103 ASN A C 1
ATOM 774 O O . ASN A 1 103 ? 27.033 37.243 18.108 1.00 21.82 103 ASN A O 1
ATOM 783 N N . SER A 1 104 ? 28.871 37.842 19.261 1.00 20.41 104 SER A N 1
ATOM 784 C CA . SER A 1 104 ? 29.675 37.997 18.071 1.00 19.94 104 SER A CA 1
ATOM 785 C C . SER A 1 104 ? 31.116 37.989 18.525 1.00 19.78 104 SER A C 1
ATOM 786 O O . SER A 1 104 ? 31.403 38.092 19.741 1.00 16.92 104 SER A O 1
ATOM 791 N N . CYS A 1 105 ? 32.017 37.642 17.617 0.48 19.25 105 CYS A N 1
ATOM 792 C CA . CYS A 1 105 ? 33.447 37.683 17.867 0.48 19.04 105 CYS A CA 1
ATOM 793 C C . CYS A 1 105 ? 33.985 38.927 17.140 0.48 19.78 105 CYS A C 1
ATOM 794 O O A CYS A 1 105 ? 33.794 39.022 15.908 0.48 19.74 105 CYS A O 1
ATOM 795 O O B CYS A 1 105 ? 34.151 39.024 16.050 0.45 16.27 105 CYS A O 1
ATOM 799 N N . LEU B 1 1 ? 37.883 44.455 52.340 1.00 18.56 1 LEU B N 1
ATOM 800 C CA . LEU B 1 1 ? 37.352 43.375 51.443 1.00 17.59 1 LEU B CA 1
ATOM 801 C C . LEU B 1 1 ? 35.966 43.009 51.943 1.00 16.24 1 LEU B C 1
ATOM 802 O O . LEU B 1 1 ? 35.819 42.541 53.072 1.00 17.59 1 LEU B O 1
ATOM 807 N N . GLY B 1 2 ? 34.961 43.313 51.133 1.00 15.09 2 GLY B N 1
ATOM 808 C CA . GLY B 1 2 ? 33.590 42.999 51.486 1.00 15.47 2 GLY B CA 1
ATOM 809 C C . GLY B 1 2 ? 33.185 41.766 50.700 1.00 14.38 2 GLY B C 1
ATOM 810 O O . GLY B 1 2 ? 34.013 40.866 50.481 1.00 14.44 2 GLY B O 1
ATOM 811 N N . ILE B 1 3 ? 31.939 41.747 50.227 1.00 12.36 3 ILE B N 1
ATOM 812 C CA . ILE B 1 3 ? 31.424 40.626 49.445 1.00 10.10 3 ILE B CA 1
ATOM 813 C C . ILE B 1 3 ? 32.362 40.352 48.261 1.00 8.39 3 ILE B C 1
ATOM 814 O O . ILE B 1 3 ? 32.827 41.285 47.608 1.00 8.74 3 ILE B O 1
ATOM 819 N N . ASN B 1 4 ? 32.615 39.084 47.962 1.00 8.67 4 ASN B N 1
ATOM 820 C CA . ASN B 1 4 ? 33.532 38.732 46.870 1.00 9.67 4 ASN B CA 1
ATOM 821 C C . ASN B 1 4 ? 33.271 37.295 46.441 1.00 9.13 4 ASN B C 1
ATOM 822 O O . ASN B 1 4 ? 32.554 36.569 47.135 1.00 9.25 4 ASN B O 1
ATOM 827 N N . CYS B 1 5 ? 33.827 36.882 45.306 1.00 5.61 5 CYS B N 1
ATOM 828 C CA . CYS B 1 5 ? 33.611 35.513 44.837 1.00 7.09 5 CYS B CA 1
ATOM 829 C C . CYS B 1 5 ? 34.891 34.682 44.910 1.00 7.87 5 CYS B C 1
ATOM 830 O O . CYS B 1 5 ? 35.058 33.722 44.156 1.00 7.61 5 CYS B O 1
ATOM 833 N N . ARG B 1 6 ? 35.792 35.034 45.827 1.00 9.00 6 ARG B N 1
ATOM 834 C CA . ARG B 1 6 ? 37.045 34.286 45.976 1.00 8.12 6 ARG B CA 1
ATOM 835 C C . ARG B 1 6 ? 36.770 32.904 46.535 1.00 8.29 6 ARG B C 1
ATOM 836 O O . ARG B 1 6 ? 35.835 32.707 47.305 1.00 7.91 6 ARG B O 1
ATOM 844 N N . GLY B 1 7 ? 37.582 31.940 46.135 1.00 5.89 7 GLY B N 1
ATOM 845 C CA . GLY B 1 7 ? 37.411 30.598 46.640 1.00 7.36 7 GLY B CA 1
ATOM 846 C C . GLY B 1 7 ? 38.498 29.754 46.041 1.00 9.50 7 GLY B C 1
ATOM 847 O O . GLY B 1 7 ? 39.327 30.242 45.270 1.00 10.78 7 GLY B O 1
ATOM 848 N N . SER B 1 8 ? 38.488 28.482 46.384 1.00 9.60 8 SER B N 1
ATOM 849 C CA . SER B 1 8 ? 39.475 27.560 45.874 1.00 12.77 8 SER B CA 1
ATOM 850 C C . SER B 1 8 ? 39.386 27.403 44.332 1.00 14.19 8 SER B C 1
ATOM 851 O O . SER B 1 8 ? 38.319 27.566 43.738 1.00 10.24 8 SER B O 1
ATOM 854 N N . SER B 1 9 ? 40.509 27.082 43.690 1.00 13.18 9 SER B N 1
ATOM 855 C CA . SER B 1 9 ? 40.530 26.872 42.256 1.00 13.71 9 SER B CA 1
ATOM 856 C C . SER B 1 9 ? 39.519 25.797 41.852 1.00 15.23 9 SER B C 1
ATOM 857 O O . SER B 1 9 ? 39.076 25.780 40.712 1.00 16.73 9 SER B O 1
ATOM 862 N N 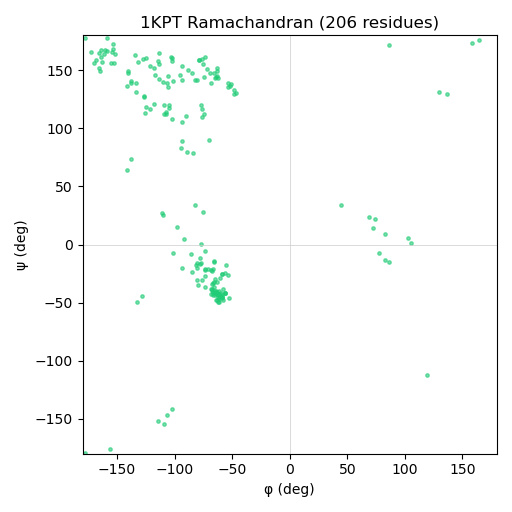. GLN B 1 10 ? 39.161 24.892 42.767 1.00 16.82 10 GLN B N 1
ATOM 863 C CA . GLN B 1 10 ? 38.197 23.821 42.479 1.00 18.55 10 GLN B CA 1
ATOM 864 C C . GLN B 1 10 ? 36.814 24.420 42.206 1.00 18.14 10 GLN B C 1
ATOM 865 O O . GLN B 1 10 ? 35.922 23.710 41.720 1.00 17.45 10 GLN B O 1
ATOM 871 N N . CYS B 1 11 ? 36.608 25.680 42.546 1.00 16.36 11 CYS B N 1
ATOM 872 C CA . CYS B 1 11 ? 35.317 26.344 42.515 1.00 18.99 11 CYS B CA 1
ATOM 873 C C . CYS B 1 11 ? 35.121 26.622 41.019 1.00 22.51 11 CYS B C 1
ATOM 874 O O . CYS B 1 11 ? 34.034 26.980 40.571 1.00 24.24 11 CYS B O 1
ATOM 877 N N . GLY B 1 12 ? 36.207 26.528 40.264 1.00 26.19 12 GLY B N 1
ATOM 878 C CA . GLY B 1 12 ? 36.140 26.750 38.837 1.00 30.46 12 GLY B CA 1
ATOM 879 C C . GLY B 1 12 ? 35.394 25.615 38.176 1.00 33.92 12 GLY B C 1
ATOM 880 O O . GLY B 1 12 ? 35.950 24.554 37.891 1.00 35.55 12 GLY B O 1
ATOM 881 N N . LEU B 1 13 ? 34.090 25.791 38.070 1.00 37.53 13 LEU B N 1
ATOM 882 C CA . LEU B 1 13 ? 33.227 24.816 37.427 1.00 41.59 13 LEU B CA 1
ATOM 883 C C . LEU B 1 13 ? 32.343 25.633 36.508 1.00 43.37 13 LEU B C 1
ATOM 884 O O . LEU B 1 13 ? 31.858 26.689 36.906 1.00 42.99 13 LEU B O 1
ATOM 889 N N . SER B 1 14 ? 32.222 25.206 35.260 1.00 44.93 14 SER B N 1
ATOM 890 C CA . SER B 1 14 ? 31.367 25.910 34.324 1.00 46.61 14 SER B CA 1
ATOM 891 C C . SER B 1 14 ? 30.080 25.100 34.240 1.00 46.99 14 SER B C 1
ATOM 892 O O . SER B 1 14 ? 30.107 23.867 34.351 1.00 48.20 14 SER B O 1
ATOM 895 N N . GLY B 1 15 ? 28.950 25.790 34.167 1.00 47.25 15 GLY B N 1
ATOM 896 C CA . GLY B 1 15 ? 27.679 25.107 34.066 1.00 46.95 15 GLY B CA 1
ATOM 897 C C . GLY B 1 15 ? 26.747 25.398 35.221 1.00 46.00 15 GLY B C 1
ATOM 898 O O . GLY B 1 15 ? 26.285 26.532 35.389 1.00 46.13 15 GLY B O 1
ATOM 899 N N . GLY B 1 16 ? 26.495 24.367 36.026 1.00 44.48 16 GLY B N 1
ATOM 900 C CA . GLY B 1 16 ? 25.594 24.482 37.155 1.00 41.46 16 GLY B CA 1
ATOM 901 C C . GLY B 1 16 ? 25.855 25.629 38.109 1.00 39.15 16 GLY B C 1
ATOM 902 O O . GLY B 1 16 ? 27.006 25.930 38.432 1.00 38.60 16 GLY B O 1
ATOM 903 N N . ASN B 1 17 ? 24.782 26.303 38.521 1.00 36.57 17 ASN B N 1
ATOM 904 C CA . ASN B 1 17 ? 24.912 27.392 39.468 1.00 33.07 17 ASN B CA 1
ATOM 905 C C . ASN B 1 17 ? 24.687 26.797 40.853 1.00 29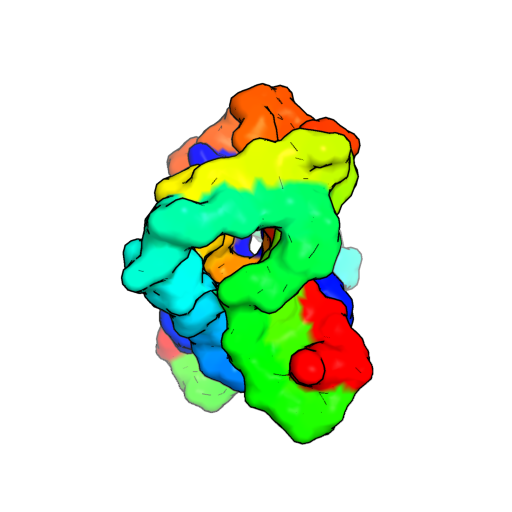.72 17 ASN B C 1
ATOM 906 O O . ASN B 1 17 ? 23.558 26.700 41.342 1.00 29.33 17 ASN B O 1
ATOM 911 N N . LEU B 1 18 ? 25.775 26.336 41.450 1.00 23.91 18 LEU B N 1
ATOM 912 C CA . LEU B 1 18 ? 25.719 25.735 42.765 1.00 20.36 18 LEU B CA 1
ATOM 913 C C . LEU B 1 18 ? 25.340 26.732 43.853 1.00 16.85 18 LEU B C 1
ATOM 914 O O . LEU B 1 18 ? 24.648 26.364 44.795 1.00 17.24 18 LEU B O 1
ATOM 919 N N . MET B 1 19 ? 25.748 27.988 43.721 1.00 11.81 19 MET B N 1
ATOM 920 C CA . MET B 1 19 ? 25.403 28.966 44.743 1.00 11.75 19 MET B CA 1
ATOM 921 C C . MET B 1 19 ? 23.877 29.014 44.935 1.00 12.86 19 MET B C 1
ATOM 922 O O . MET B 1 19 ? 23.391 29.101 46.064 1.00 10.98 19 MET B O 1
ATOM 927 N N . VAL B 1 20 ? 23.134 28.971 43.827 1.00 12.11 20 VAL B N 1
ATOM 928 C CA . VAL B 1 20 ? 21.673 28.984 43.879 1.00 12.19 20 VAL B CA 1
ATOM 929 C C . VAL B 1 20 ? 21.139 27.804 44.698 1.00 11.49 20 VAL B C 1
ATOM 930 O O . VAL B 1 20 ? 20.258 27.971 45.535 1.00 9.14 20 VAL B O 1
ATOM 934 N N . ARG B 1 21 ? 21.683 26.616 44.465 1.00 10.69 21 ARG B N 1
ATOM 935 C CA . ARG B 1 21 ? 21.250 25.438 45.195 1.00 13.34 21 ARG B CA 1
ATOM 936 C C . ARG B 1 21 ? 21.539 25.554 46.689 1.00 14.38 21 ARG B C 1
ATOM 937 O O . ARG B 1 21 ? 20.708 25.168 47.526 1.00 11.91 21 ARG B O 1
ATOM 945 N N . ILE B 1 22 ? 22.706 26.097 47.021 1.00 11.09 22 ILE B N 1
ATOM 946 C CA . ILE B 1 22 ? 23.081 26.286 48.412 1.00 10.56 22 ILE B CA 1
ATOM 947 C C . ILE B 1 22 ? 22.157 27.324 49.051 1.00 9.22 22 ILE B C 1
ATOM 948 O O . ILE B 1 22 ? 21.694 27.134 50.177 1.00 10.41 22 ILE B O 1
ATOM 953 N N . ARG B 1 23 ? 21.848 28.383 48.313 1.00 7.94 23 ARG B N 1
ATOM 954 C CA . ARG B 1 23 ? 20.959 29.432 48.804 1.00 9.58 23 ARG B CA 1
ATOM 955 C C . ARG B 1 23 ? 19.570 28.838 49.103 1.00 10.89 23 ARG B C 1
ATOM 956 O O . ARG B 1 23 ? 18.977 29.100 50.157 1.00 8.95 23 ARG B O 1
ATOM 964 N N . ASP B 1 24 ? 19.063 28.043 48.170 1.00 10.04 24 ASP B N 1
ATOM 965 C CA . ASP B 1 24 ? 17.758 27.417 48.327 1.00 10.95 24 ASP B CA 1
ATOM 966 C C . ASP B 1 24 ? 17.688 26.548 49.589 1.00 11.15 24 ASP B C 1
ATOM 967 O O . ASP B 1 24 ? 16.658 26.510 50.268 1.00 10.31 24 ASP B O 1
ATOM 972 N N . GLN B 1 25 ? 18.770 25.842 49.912 1.00 12.29 25 GLN B N 1
ATOM 973 C CA . GLN B 1 25 ? 18.779 25.000 51.116 1.00 13.05 25 GLN B CA 1
ATOM 974 C C . GLN B 1 25 ? 18.628 25.855 52.369 1.00 14.41 25 GLN B C 1
ATOM 975 O O . GLN B 1 25 ? 17.790 25.576 53.244 1.00 13.94 25 GLN B O 1
ATOM 981 N N . ALA B 1 26 ? 19.419 26.924 52.421 1.00 12.02 26 ALA B N 1
ATOM 982 C CA . ALA B 1 26 ? 19.415 27.833 53.542 1.00 12.58 26 ALA B CA 1
ATOM 983 C C . ALA B 1 26 ? 18.073 28.542 53.709 1.00 12.96 26 ALA B C 1
ATOM 984 O O . ALA B 1 26 ? 17.533 28.633 54.819 1.00 12.67 26 ALA B O 1
ATOM 986 N N . CYS B 1 27 ? 17.552 29.066 52.605 1.00 10.77 27 CYS B N 1
ATOM 987 C CA . CYS B 1 27 ? 16.280 29.790 52.608 1.00 11.30 27 CYS B CA 1
ATOM 988 C C . CYS B 1 27 ? 15.060 28.889 52.832 1.00 11.04 27 CYS B C 1
ATOM 989 O O . CYS B 1 27 ? 14.008 29.360 53.256 1.00 11.87 27 CYS B O 1
ATOM 992 N N . GLY B 1 28 ? 15.221 27.602 52.571 1.00 9.42 28 GLY B N 1
ATOM 993 C CA . GLY B 1 28 ? 14.139 26.658 52.773 1.00 12.96 28 GLY B CA 1
ATOM 994 C C . GLY B 1 28 ? 14.028 26.233 54.229 1.00 13.79 28 GLY B C 1
ATOM 995 O O . GLY B 1 28 ? 13.021 25.662 54.634 1.00 14.65 28 GLY B O 1
ATOM 996 N N . ASN B 1 29 ? 15.079 26.453 55.010 1.00 13.40 29 ASN B N 1
ATOM 997 C CA . ASN B 1 29 ? 15.063 26.091 56.418 1.00 14.89 29 ASN B CA 1
ATOM 998 C C . ASN B 1 29 ? 15.697 27.191 57.238 1.00 15.43 29 ASN B C 1
ATOM 999 O O . ASN B 1 29 ? 16.820 27.058 57.733 1.00 15.63 29 ASN B O 1
ATOM 1004 N N . GLN B 1 30 ? 14.967 28.287 57.378 1.00 13.75 30 GLN B N 1
ATOM 1005 C CA . GLN B 1 30 ? 15.441 29.440 58.133 1.00 14.57 30 GLN B CA 1
ATOM 1006 C C . GLN B 1 30 ? 15.387 29.328 59.661 1.00 16.36 30 GLN B C 1
ATOM 1007 O O . GLN B 1 30 ? 15.780 30.267 60.362 1.00 17.48 30 GLN B O 1
ATOM 1013 N N . GLY B 1 31 ? 14.921 28.188 60.168 1.00 18.56 31 GLY B N 1
ATOM 1014 C CA . GLY B 1 31 ? 14.799 28.004 61.606 1.00 21.32 31 GLY B CA 1
ATOM 1015 C C . GLY B 1 31 ? 16.082 27.643 62.332 1.00 21.51 31 GLY B C 1
ATOM 1016 O O . GLY B 1 31 ? 16.206 27.862 63.534 1.00 22.26 31 GLY B O 1
ATOM 1017 N N . GLN B 1 32 ? 17.054 27.131 61.595 1.00 19.76 32 GLN B N 1
ATOM 1018 C CA . GLN B 1 32 ? 18.318 26.727 62.185 1.00 20.17 32 GLN B CA 1
ATOM 1019 C C . GLN B 1 32 ? 19.245 27.901 62.545 1.00 19.28 32 GLN B C 1
ATOM 1020 O O . GLN B 1 32 ? 19.100 29.008 62.017 1.00 20.32 32 GLN B O 1
ATOM 1026 N N . THR B 1 33 ? 20.143 27.679 63.500 1.00 18.24 33 THR B N 1
ATOM 1027 C CA . THR B 1 33 ? 21.109 28.707 63.881 1.00 18.34 33 THR B CA 1
ATOM 1028 C C . THR B 1 33 ? 22.436 28.273 63.296 1.00 16.27 33 THR B C 1
ATOM 1029 O O . THR B 1 33 ? 22.788 27.093 63.314 1.00 17.19 33 THR B O 1
ATOM 1033 N N . TRP B 1 34 ? 23.134 29.226 62.706 1.00 16.25 34 TRP B N 1
ATOM 1034 C CA . TRP B 1 34 ? 24.409 28.953 62.074 1.00 15.01 34 TRP B CA 1
ATOM 1035 C C . TRP B 1 34 ? 25.553 29.411 62.965 1.00 12.05 34 TRP B C 1
ATOM 1036 O O . TRP B 1 34 ? 25.753 30.614 63.142 1.00 12.96 34 TRP B O 1
ATOM 1047 N N . CYS B 1 35 ? 26.266 28.459 63.556 1.00 13.96 35 CYS B N 1
ATOM 1048 C CA . CYS B 1 35 ? 27.405 28.800 64.405 1.00 14.24 35 CYS B CA 1
ATOM 1049 C C . CYS B 1 35 ? 28.709 28.547 63.635 1.00 14.93 35 CYS B C 1
ATOM 1050 O O . CYS B 1 35 ? 28.714 27.805 62.638 1.00 14.11 35 CYS B O 1
ATOM 1053 N N . PRO B 1 36 ? 29.834 29.151 64.079 1.00 15.94 36 PRO B N 1
ATOM 1054 C CA . PRO B 1 36 ? 31.119 28.973 63.380 1.00 14.17 36 PRO B CA 1
ATOM 1055 C C . PRO B 1 36 ? 31.508 27.551 62.999 1.00 13.58 36 PRO B C 1
ATOM 1056 O O . PRO B 1 36 ? 31.399 26.625 63.802 1.00 12.99 36 PRO B O 1
ATOM 1060 N N . GLY B 1 37 ? 31.888 27.385 61.735 1.00 11.81 37 GLY B N 1
ATOM 1061 C CA . GLY B 1 37 ? 32.333 26.100 61.227 1.00 10.68 37 GLY B CA 1
ATOM 1062 C C . GLY B 1 37 ? 31.284 25.093 60.799 1.00 14.96 37 GLY B C 1
ATOM 1063 O O . GLY B 1 37 ? 31.609 24.098 60.150 1.00 14.23 37 GLY B O 1
ATOM 1064 N N . GLU B 1 38 ? 30.029 25.321 61.159 1.00 13.72 38 GLU B N 1
ATOM 1065 C CA . GLU B 1 38 ? 28.976 24.379 60.790 1.00 15.61 38 GLU B CA 1
ATOM 1066 C C . GLU B 1 38 ? 28.582 24.508 59.321 1.00 14.87 38 GLU B C 1
ATOM 1067 O O . GLU B 1 38 ? 28.071 25.548 58.895 1.00 15.50 38 GLU B O 1
ATOM 1073 N N . ARG B 1 39 ? 28.816 23.449 58.555 1.00 16.17 39 ARG B N 1
ATOM 1074 C CA . ARG B 1 39 ? 28.484 23.436 57.127 1.00 15.57 39 ARG B CA 1
ATOM 1075 C C . ARG B 1 39 ? 27.019 23.052 56.999 1.00 15.62 39 ARG B C 1
ATOM 1076 O O . ARG B 1 39 ? 26.678 21.904 56.698 1.00 16.15 39 ARG B O 1
ATOM 1084 N N . ARG B 1 40 ? 26.151 24.023 57.244 1.00 16.61 40 ARG B N 1
ATOM 1085 C CA . ARG B 1 40 ? 24.711 23.778 57.217 1.00 19.43 40 ARG B CA 1
ATOM 1086 C C . ARG B 1 40 ? 24.029 23.694 55.862 1.00 17.45 40 ARG B C 1
ATOM 1087 O O . ARG B 1 40 ? 22.878 23.277 55.791 1.00 15.74 40 ARG B O 1
ATOM 1102 N N . ALA B 1 41 ? 24.738 24.077 54.798 1.00 13.91 41 ALA B N 1
ATOM 1103 C CA . ALA B 1 41 ? 24.209 23.985 53.428 1.00 12.63 41 ALA B CA 1
ATOM 1104 C C . ALA B 1 41 ? 25.384 23.537 52.548 1.00 13.50 41 ALA B C 1
ATOM 1105 O O . ALA B 1 41 ? 26.512 24.009 52.727 1.00 13.51 41 ALA B O 1
ATOM 1107 N N . LYS B 1 42 ? 25.154 22.595 51.645 1.00 12.77 42 LYS B N 1
ATOM 1108 C CA . LYS B 1 42 ? 26.255 22.145 50.805 1.00 16.05 42 LYS B CA 1
ATOM 1109 C C . LYS B 1 42 ? 25.778 21.283 49.646 1.00 16.50 42 LYS B C 1
ATOM 1110 O O . LYS B 1 42 ? 24.661 20.764 49.674 1.00 16.17 42 LYS B O 1
ATOM 1116 N N . VAL B 1 43 ? 26.612 21.190 48.609 1.00 15.65 43 VAL B N 1
ATOM 1117 C CA . VAL B 1 43 ? 26.340 20.364 47.443 1.00 15.56 43 VAL B CA 1
ATOM 1118 C C . VAL B 1 43 ? 27.553 19.458 47.324 1.00 16.60 43 VAL B C 1
ATOM 1119 O O . VAL B 1 43 ? 28.684 19.918 47.222 1.00 17.96 43 VAL B O 1
ATOM 1123 N N . CYS B 1 44 ? 27.303 18.165 47.434 1.00 17.77 44 CYS B N 1
ATOM 1124 C CA . CYS B 1 44 ? 28.348 17.162 47.395 1.00 20.73 44 CYS B CA 1
ATOM 1125 C C . CYS B 1 44 ? 28.673 16.514 46.084 1.00 22.55 44 CYS B C 1
ATOM 1126 O O . CYS B 1 44 ? 27.796 16.246 45.265 1.00 22.06 44 CYS B O 1
ATOM 1129 N N . GLY B 1 45 ? 29.966 16.288 45.901 1.00 24.21 45 GLY B N 1
ATOM 1130 C CA . GLY B 1 45 ? 30.450 15.608 44.724 1.00 27.75 45 GLY B CA 1
ATOM 1131 C C . GLY B 1 45 ? 30.888 14.279 45.302 1.00 30.78 45 GLY B C 1
ATOM 1132 O O . GLY B 1 45 ? 30.381 13.862 46.355 1.00 33.11 45 GLY B O 1
ATOM 1133 N N . THR B 1 46 ? 31.824 13.605 44.649 1.00 31.97 46 THR B N 1
ATOM 1134 C CA . THR B 1 46 ? 32.304 12.343 45.183 1.00 32.97 46 THR B CA 1
ATOM 1135 C C . THR B 1 46 ? 33.490 12.658 46.095 1.00 31.00 46 THR B C 1
ATOM 1136 O O . THR B 1 46 ? 34.528 13.165 45.650 1.00 31.54 46 THR B O 1
ATOM 1140 N N . GLY B 1 47 ? 33.268 12.471 47.391 1.00 28.83 47 GLY B N 1
ATOM 1141 C CA . GLY B 1 47 ? 34.299 12.729 48.381 1.00 26.16 47 GLY B CA 1
ATOM 1142 C C . GLY B 1 47 ? 34.636 14.187 48.646 1.00 23.79 47 GLY B C 1
ATOM 1143 O O . GLY B 1 47 ? 35.650 14.481 49.282 1.00 26.40 47 GLY B O 1
ATOM 1144 N N . ASN B 1 48 ? 33.793 15.108 48.201 1.00 19.58 48 ASN B N 1
ATOM 1145 C CA . ASN B 1 48 ? 34.048 16.530 48.416 1.00 17.59 48 ASN B CA 1
ATOM 1146 C C . ASN B 1 48 ? 32.732 17.280 48.360 1.00 17.12 48 ASN B C 1
ATOM 1147 O O . ASN B 1 48 ? 31.673 16.662 48.209 1.00 17.43 48 ASN B O 1
ATOM 1152 N N . SER B 1 49 ? 32.799 18.605 48.447 1.00 14.62 49 SER B N 1
ATOM 1153 C CA . SER B 1 49 ? 31.595 19.420 48.388 1.00 14.09 49 SER B CA 1
ATOM 1154 C C . SER B 1 49 ? 31.900 20.906 48.319 1.00 13.54 49 SER B C 1
ATOM 1155 O O . SER B 1 49 ? 33.045 21.337 48.512 1.00 14.61 49 SER B O 1
ATOM 1158 N N . ILE B 1 50 ? 30.876 21.677 47.973 1.00 10.79 50 ILE B N 1
ATOM 1159 C CA . ILE B 1 50 ? 30.963 23.123 48.002 1.00 12.04 50 ILE B CA 1
ATOM 1160 C C . ILE B 1 50 ? 30.072 23.344 49.239 1.00 11.69 50 ILE B C 1
ATOM 1161 O O . ILE B 1 50 ? 28.895 22.963 49.214 1.00 14.70 50 ILE B O 1
ATOM 1166 N N . SER B 1 51 ? 30.639 23.836 50.339 1.00 9.82 51 SER B N 1
ATOM 1167 C CA . SER B 1 51 ? 29.872 24.052 51.568 1.00 9.49 51 SER B CA 1
ATOM 1168 C C . SER B 1 51 ? 29.810 25.509 52.010 1.00 10.00 51 SER B C 1
ATOM 1169 O O . SER B 1 51 ? 30.729 26.302 51.728 1.00 10.77 51 SER B O 1
ATOM 1172 N N . ALA B 1 52 ? 28.727 25.848 52.710 1.00 7.20 52 ALA B N 1
ATOM 1173 C CA . ALA B 1 52 ? 28.518 27.181 53.252 1.00 6.17 52 ALA B CA 1
ATOM 1174 C C . ALA B 1 52 ? 28.742 27.071 54.762 1.00 6.30 52 ALA B C 1
ATOM 1175 O O . ALA B 1 52 ? 28.329 26.086 55.378 1.00 8.12 52 ALA B O 1
ATOM 1177 N N . TYR B 1 53 ? 29.403 28.058 55.350 1.00 5.30 53 TYR B N 1
ATOM 1178 C CA . TYR B 1 53 ? 29.665 28.049 56.779 1.00 7.23 53 TYR B CA 1
ATOM 1179 C C . TYR B 1 53 ? 30.115 29.410 57.249 1.00 8.25 53 TYR B C 1
ATOM 1180 O O . TYR B 1 53 ? 30.683 30.203 56.487 1.00 7.64 53 TYR B O 1
ATOM 1189 N N . VAL B 1 54 ? 29.828 29.693 58.513 1.00 8.45 54 VAL B N 1
ATOM 1190 C CA . VAL B 1 54 ? 30.237 30.943 59.128 1.00 9.80 54 VAL B CA 1
ATOM 1191 C C . VAL B 1 54 ? 31.708 30.812 59.601 1.00 9.40 54 VAL B C 1
ATOM 1192 O O . VAL B 1 54 ? 32.128 29.744 60.065 1.00 9.02 54 VAL B O 1
ATOM 1196 N N . GLN B 1 55 ? 32.495 31.873 59.448 1.00 11.87 55 GLN B N 1
ATOM 1197 C CA . GLN B 1 55 ? 33.878 31.854 59.923 1.00 11.64 55 GLN B CA 1
ATOM 1198 C C . GLN B 1 55 ? 34.349 33.267 60.251 1.00 11.25 55 GLN B C 1
ATOM 1199 O O . GLN B 1 55 ? 33.631 34.243 60.000 1.00 9.67 55 GLN B O 1
ATOM 1205 N N . SER B 1 56 ? 35.545 33.356 60.840 1.00 12.57 56 SER B N 1
ATOM 1206 C CA . SER B 1 56 ? 36.171 34.615 61.231 1.00 12.56 56 SER B CA 1
ATOM 1207 C C . SER B 1 56 ? 35.461 35.310 62.387 1.00 12.67 56 SER B C 1
ATOM 1208 O O . SER B 1 56 ? 35.600 36.523 62.570 1.00 14.99 56 SER B O 1
ATOM 1211 N N . THR B 1 57 ? 34.729 34.532 63.177 1.00 14.84 57 THR B N 1
ATOM 1212 C CA . THR B 1 57 ? 33.982 35.059 64.321 1.00 16.06 57 THR B CA 1
ATOM 1213 C C . THR B 1 57 ? 33.574 33.917 65.238 1.00 15.38 57 THR B C 1
ATOM 1214 O O . THR B 1 57 ? 33.601 32.749 64.850 1.00 14.49 57 THR B O 1
ATOM 1218 N N . ASN B 1 58 ? 33.234 34.270 66.471 1.00 17.20 58 ASN B N 1
ATOM 1219 C CA . ASN B 1 58 ? 32.790 33.300 67.454 1.00 19.43 58 ASN B CA 1
ATOM 1220 C C . ASN B 1 58 ? 31.271 33.372 67.553 1.00 19.13 58 ASN B C 1
ATOM 1221 O O . ASN B 1 58 ? 30.636 32.541 68.218 1.00 20.17 58 ASN B O 1
ATOM 1226 N N . ASN B 1 59 ? 30.700 34.365 66.878 1.00 18.19 59 ASN B N 1
ATOM 1227 C CA . ASN B 1 59 ? 29.260 34.606 66.874 1.00 15.43 59 ASN B CA 1
ATOM 1228 C C . ASN B 1 59 ? 28.486 33.683 65.950 1.00 15.54 59 ASN B C 1
ATOM 1229 O O . ASN B 1 59 ? 29.050 33.108 65.014 1.00 13.09 59 ASN B O 1
ATOM 1234 N N . CYS B 1 60 ? 27.194 33.551 66.232 1.00 15.68 60 CYS B N 1
ATOM 1235 C CA . CYS B 1 60 ? 26.282 32.716 65.453 1.00 16.14 60 CYS B CA 1
ATOM 1236 C C . CYS B 1 60 ? 25.267 33.635 64.779 1.00 16.38 60 CYS B C 1
ATOM 1237 O O . CYS B 1 60 ? 25.066 34.769 65.227 1.00 16.61 60 CYS B O 1
ATOM 1240 N N . ILE B 1 61 ? 24.648 33.165 63.694 1.00 15.14 61 ILE B N 1
ATOM 1241 C CA . ILE B 1 61 ? 23.647 33.961 62.989 1.00 15.37 61 ILE B CA 1
ATOM 1242 C C . ILE B 1 61 ? 22.374 33.144 62.832 1.00 14.06 61 ILE B C 1
ATOM 1243 O O . ILE B 1 61 ? 22.394 31.928 62.982 1.00 12.13 61 ILE B O 1
ATOM 1248 N N . SER B 1 62 ? 21.256 33.821 62.599 1.00 15.73 62 SER B N 1
ATOM 1249 C CA . SER B 1 62 ? 19.980 33.131 62.421 1.00 16.39 62 SER B CA 1
ATOM 1250 C C . SER B 1 62 ? 19.895 32.568 61.013 1.00 14.63 62 SER B C 1
ATOM 1251 O O . SER B 1 62 ? 20.594 33.054 60.116 1.00 11.94 62 SER B O 1
ATOM 1254 N N . GLY B 1 63 ? 19.032 31.565 60.826 1.00 13.26 63 GLY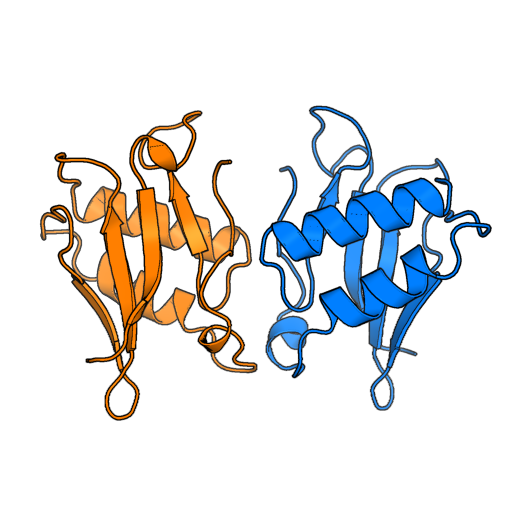 B N 1
ATOM 1255 C CA . GLY B 1 63 ? 18.815 30.971 59.508 1.00 13.34 63 GLY B CA 1
ATOM 1256 C C . GLY B 1 63 ? 18.296 32.011 58.512 1.00 11.79 63 GLY B C 1
ATOM 1257 O O . GLY B 1 63 ? 18.550 31.930 57.301 1.00 10.82 63 GLY B O 1
ATOM 1258 N N . THR B 1 64 ? 17.591 33.011 59.030 1.00 11.77 64 THR B N 1
ATOM 1259 C CA . THR B 1 64 ? 17.064 34.093 58.215 1.00 13.40 64 THR B CA 1
ATOM 1260 C C . THR B 1 64 ? 18.227 34.911 57.672 1.00 15.49 64 THR B C 1
ATOM 1261 O O . THR B 1 64 ? 18.256 35.271 56.499 1.00 14.63 64 THR B O 1
ATOM 1265 N N . GLU B 1 65 ? 19.199 35.178 58.534 1.00 14.55 65 GLU B N 1
ATOM 1266 C CA . GLU B 1 65 ? 20.375 35.941 58.148 1.00 16.69 65 GLU B CA 1
ATOM 1267 C C . GLU B 1 65 ? 21.220 35.178 57.136 1.00 11.62 65 GLU B C 1
ATOM 1268 O O . GLU B 1 65 ? 21.740 35.760 56.188 1.00 12.83 65 GLU B O 1
ATOM 1279 N N . ALA B 1 66 ? 21.384 33.882 57.360 1.00 9.64 66 ALA B N 1
ATOM 1280 C CA . ALA B 1 66 ? 22.164 33.046 56.454 1.00 10.53 66 ALA B CA 1
ATOM 1281 C C . ALA B 1 66 ? 21.521 33.083 55.065 1.00 10.80 66 ALA B C 1
ATOM 1282 O O . ALA B 1 66 ? 22.201 33.229 54.060 1.00 9.03 66 ALA B O 1
ATOM 1284 N N . CYS B 1 67 ? 20.198 32.987 55.025 1.00 10.01 67 CYS B N 1
ATOM 1285 C CA . CYS B 1 67 ? 19.456 33.042 53.764 1.00 8.91 67 CYS B CA 1
ATOM 1286 C C . CYS B 1 67 ? 19.751 34.368 53.040 1.00 7.91 67 CYS B C 1
ATOM 1287 O O . CYS B 1 67 ? 20.092 34.378 51.858 1.00 8.77 67 CYS B O 1
ATOM 1290 N N . ARG B 1 68 ? 19.681 35.476 53.767 1.00 7.99 68 ARG B N 1
ATOM 1291 C CA . ARG B 1 68 ? 19.973 36.790 53.217 1.00 10.22 68 ARG B CA 1
ATOM 1292 C C . ARG B 1 68 ? 21.397 36.908 52.639 1.00 11.01 68 ARG B C 1
ATOM 1293 O O . ARG B 1 68 ? 21.582 37.442 51.543 1.00 10.01 68 ARG B O 1
ATOM 1301 N N . HIS B 1 69 ? 22.400 36.412 53.367 1.00 10.38 69 HIS B N 1
ATOM 1302 C CA . HIS B 1 69 ? 23.795 36.488 52.900 1.00 9.14 69 HIS B CA 1
ATOM 1303 C C . HIS B 1 69 ? 23.991 35.649 51.640 1.00 8.56 69 HIS B C 1
ATOM 1304 O O . HIS B 1 69 ? 24.691 36.072 50.729 1.00 10.06 69 HIS B O 1
ATOM 1311 N N . LEU B 1 70 ? 23.373 34.471 51.581 1.00 6.52 70 LEU B N 1
ATOM 1312 C CA . LEU B 1 70 ? 23.492 33.612 50.402 1.00 8.00 70 LEU B CA 1
ATOM 1313 C C . LEU B 1 70 ? 22.791 34.245 49.193 1.00 9.16 70 LEU B C 1
ATOM 1314 O O . LEU B 1 70 ? 23.252 34.100 48.044 1.00 7.39 70 LEU B O 1
ATOM 1319 N N . THR B 1 71 ? 21.695 34.962 49.453 1.00 6.88 71 THR B N 1
ATOM 1320 C CA . THR B 1 71 ? 20.954 35.666 48.397 1.00 8.37 71 THR B CA 1
ATOM 1321 C C . THR B 1 71 ? 21.858 36.800 47.896 1.00 9.03 71 THR B C 1
ATOM 1322 O O . THR B 1 71 ? 21.943 37.047 46.691 1.00 9.83 71 THR B O 1
ATOM 1326 N N . ASN B 1 72 ? 22.584 37.440 48.809 1.00 7.25 72 ASN B N 1
ATOM 1327 C CA . ASN B 1 72 ? 23.522 38.497 48.427 1.00 8.49 72 ASN B CA 1
ATOM 1328 C C . ASN B 1 72 ? 24.587 37.949 47.472 1.00 7.43 72 ASN B C 1
ATOM 1329 O O . ASN B 1 72 ? 24.915 38.607 46.481 1.00 9.21 72 ASN B O 1
ATOM 1334 N N . LEU B 1 73 ? 25.092 36.744 47.753 1.00 6.34 73 LEU B N 1
ATOM 1335 C CA . LEU B 1 73 ? 26.121 36.092 46.925 1.00 7.37 73 LEU B CA 1
ATOM 1336 C C . LEU B 1 73 ? 25.591 35.762 45.537 1.00 9.94 73 LEU B C 1
ATOM 1337 O O . LEU B 1 73 ? 26.269 35.995 44.534 1.00 11.35 73 LEU B O 1
ATOM 1342 N N . VAL B 1 74 ? 24.373 35.238 45.467 1.00 8.59 74 VAL B N 1
ATOM 1343 C CA . VAL B 1 74 ? 23.787 34.944 44.169 1.00 9.78 74 VAL B CA 1
ATOM 1344 C C . VAL B 1 74 ? 23.637 36.255 43.390 1.00 8.54 74 VAL B C 1
ATOM 1345 O O . VAL B 1 74 ? 24.052 36.338 42.230 1.00 11.84 74 VAL B O 1
ATOM 1349 N N . ASN B 1 75 ? 23.138 37.305 44.046 1.00 8.57 75 ASN B N 1
ATOM 1350 C CA . ASN B 1 75 ? 22.922 38.593 43.369 1.00 10.63 75 ASN B CA 1
ATOM 1351 C C . ASN B 1 75 ? 24.190 39.303 42.942 1.00 11.75 75 ASN B C 1
ATOM 1352 O O . ASN B 1 75 ? 24.164 40.146 42.052 1.00 11.37 75 ASN B O 1
ATOM 1361 N N . HIS B 1 76 ? 25.299 38.969 43.593 1.00 9.71 76 HIS B N 1
ATOM 1362 C CA . HIS B 1 76 ? 26.590 39.568 43.279 1.00 10.73 76 HIS B CA 1
ATOM 1363 C C . HIS B 1 76 ? 27.232 38.918 42.049 1.00 9.59 76 HIS B C 1
ATOM 1364 O O . HIS B 1 76 ? 28.214 39.444 41.506 1.00 12.80 76 HIS B O 1
ATOM 1371 N N . GLY B 1 77 ? 26.730 37.747 41.663 1.00 8.89 77 GLY B N 1
ATOM 1372 C CA . GLY B 1 77 ? 27.262 37.046 40.511 1.00 9.07 77 GLY B CA 1
ATOM 1373 C C . GLY B 1 77 ? 28.122 35.838 40.836 1.00 9.31 77 GLY B C 1
ATOM 1374 O O . GLY B 1 77 ? 28.628 35.184 39.927 1.00 12.68 77 GLY B O 1
ATOM 1375 N N . CYS B 1 78 ? 28.296 35.520 42.117 1.00 9.52 78 CYS B N 1
ATOM 1376 C CA . CYS B 1 78 ? 29.115 34.371 42.477 1.00 9.94 78 CYS B CA 1
ATOM 1377 C C . CYS B 1 78 ? 28.329 33.116 42.161 1.00 10.73 78 CYS B C 1
ATOM 1378 O O . CYS B 1 78 ? 27.328 32.818 42.816 1.00 10.69 78 CYS B O 1
ATOM 1381 N N . ARG B 1 79 ? 28.794 32.365 41.178 1.00 10.33 79 ARG B N 1
ATOM 1382 C CA . ARG B 1 79 ? 28.088 31.167 40.767 1.00 14.19 79 ARG B CA 1
ATOM 1383 C C . ARG B 1 79 ? 28.374 29.896 41.547 1.00 11.30 79 ARG B C 1
ATOM 1384 O O . ARG B 1 79 ? 27.534 28.991 41.592 1.00 9.52 79 ARG B O 1
ATOM 1399 N N . VAL B 1 80 ? 29.538 29.827 42.192 1.00 11.13 80 VAL B N 1
ATOM 1400 C CA . VAL B 1 80 ? 29.900 28.632 42.950 1.00 10.87 80 VAL B CA 1
ATOM 1401 C C . VAL B 1 80 ? 30.442 28.942 44.357 1.00 10.80 80 VAL B C 1
ATOM 1402 O O . VAL B 1 80 ? 29.973 28.384 45.353 1.00 10.13 80 VAL B O 1
ATOM 1406 N N . CYS B 1 81 ? 31.404 29.855 44.433 1.00 9.00 81 CYS B N 1
ATOM 1407 C CA . CYS B 1 81 ? 32.032 30.191 45.711 1.00 8.21 81 CYS B CA 1
ATOM 1408 C C . CYS B 1 81 ? 32.112 31.686 45.959 1.00 8.14 81 CYS B C 1
ATOM 1409 O O . CYS B 1 81 ? 32.084 32.483 45.015 1.00 9.10 81 CYS B O 1
ATOM 1412 N N . GLY B 1 82 ? 32.216 32.066 47.232 1.00 7.11 82 GLY B N 1
ATOM 1413 C CA . GLY B 1 82 ? 32.313 33.466 47.593 1.00 6.46 82 GLY B CA 1
ATOM 1414 C C . GLY B 1 82 ? 32.043 33.650 49.076 1.00 7.71 82 GLY B C 1
ATOM 1415 O O . GLY B 1 82 ? 31.704 32.691 49.761 1.00 8.26 82 GLY B O 1
ATOM 1416 N N . SER B 1 83 ? 32.183 34.872 49.570 1.00 6.69 83 SER B N 1
ATOM 1417 C CA . SER B 1 83 ? 31.930 35.160 50.979 1.00 8.68 83 SER B CA 1
ATOM 1418 C C . SER B 1 83 ? 31.235 36.496 51.128 1.00 7.10 83 SER B C 1
ATOM 1419 O O . SER B 1 83 ? 31.463 37.414 50.344 1.00 9.28 83 SER B O 1
ATOM 1422 N N . ASP B 1 84 ? 30.387 36.609 52.147 1.00 10.71 84 ASP B N 1
ATOM 1423 C CA . ASP B 1 84 ? 29.681 37.864 52.424 1.00 11.57 84 ASP B CA 1
ATOM 1424 C C . ASP B 1 84 ? 29.951 38.207 53.881 1.00 10.01 84 ASP B C 1
ATOM 1425 O O . ASP B 1 84 ? 29.839 37.338 54.755 1.00 10.29 84 ASP B O 1
ATOM 1430 N N . PRO B 1 85 ? 30.423 39.435 54.147 1.00 11.24 85 PRO B N 1
ATOM 1431 C CA . PRO B 1 85 ? 30.699 39.853 55.533 1.00 10.64 85 PRO B CA 1
ATOM 1432 C C . PRO B 1 85 ? 29.392 39.820 56.333 1.00 13.41 85 PRO B C 1
ATOM 1433 O O . PRO B 1 85 ? 28.309 40.096 55.801 1.00 13.46 85 PRO B O 1
ATOM 1437 N N . LEU B 1 86 ? 29.482 39.425 57.591 1.00 14.23 86 LEU B N 1
ATOM 1438 C CA . LEU B 1 86 ? 28.294 39.328 58.428 1.00 14.85 86 LEU B CA 1
ATOM 1439 C C . LEU B 1 86 ? 27.8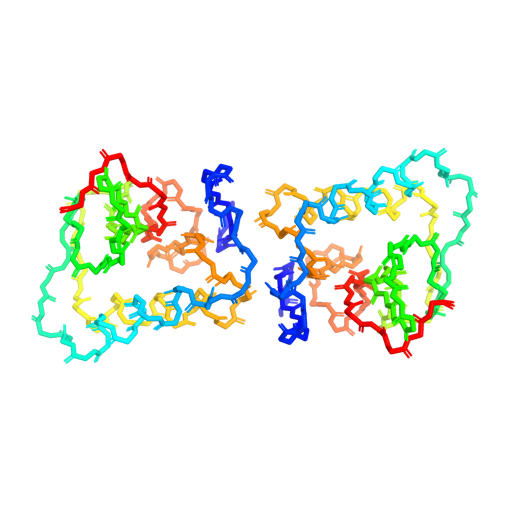06 40.689 58.897 1.00 18.23 86 LEU B C 1
ATOM 1440 O O . LEU B 1 86 ? 26.599 40.898 59.092 1.00 18.33 86 LEU B O 1
ATOM 1445 N N . TYR B 1 87 ? 28.741 41.615 59.067 1.00 18.96 87 TYR B N 1
ATOM 1446 C CA . TYR B 1 87 ? 28.409 42.941 59.551 1.00 21.93 87 TYR B CA 1
ATOM 1447 C C . TYR B 1 87 ? 28.541 43.993 58.463 1.00 23.26 87 TYR B C 1
ATOM 1448 O O . TYR B 1 87 ? 29.597 44.164 57.859 1.00 20.51 87 TYR B O 1
ATOM 1457 N N . ALA B 1 88 ? 27.432 44.664 58.181 1.00 25.67 88 ALA B N 1
ATOM 1458 C CA . ALA B 1 88 ? 27.391 45.687 57.143 1.00 28.56 88 ALA B CA 1
ATOM 1459 C C . ALA B 1 88 ? 28.548 46.680 57.252 1.00 29.43 88 ALA B C 1
ATOM 1460 O O . ALA B 1 88 ? 28.871 47.161 58.340 1.00 28.42 88 ALA B O 1
ATOM 1462 N N . GLY B 1 89 ? 29.184 46.949 56.118 1.00 31.12 89 GLY B N 1
ATOM 1463 C CA . GLY B 1 89 ? 30.288 47.893 56.092 1.00 32.81 89 GLY B CA 1
ATOM 1464 C C . GLY B 1 89 ? 31.609 47.366 56.621 1.00 33.06 89 GLY B C 1
ATOM 1465 O O . GLY B 1 89 ? 32.642 48.030 56.482 1.00 35.61 89 GLY B O 1
ATOM 1466 N N . ASN B 1 90 ? 31.595 46.168 57.193 1.00 31.11 90 ASN B N 1
ATOM 1467 C CA . ASN B 1 90 ? 32.805 45.570 57.745 1.00 29.80 90 ASN B CA 1
ATOM 1468 C C . ASN B 1 90 ? 33.540 44.643 56.772 1.00 29.69 90 ASN B C 1
ATOM 1469 O O . ASN B 1 90 ? 32.952 44.120 55.817 1.00 29.29 90 ASN B O 1
ATOM 1474 N N . ASP B 1 91 ? 34.849 44.515 56.979 1.00 25.49 91 ASP B N 1
ATOM 1475 C CA . ASP B 1 91 ? 35.698 43.652 56.165 1.00 22.75 91 ASP B CA 1
ATOM 1476 C C . ASP B 1 91 ? 35.344 42.213 56.564 1.00 19.57 91 ASP B C 1
ATOM 1477 O O . ASP B 1 91 ? 34.914 41.972 57.697 1.00 19.06 91 ASP B O 1
ATOM 1482 N N . VAL B 1 92 ? 35.491 41.268 55.638 1.00 16.84 92 VAL B N 1
ATOM 1483 C CA . VAL B 1 92 ? 35.185 39.858 55.908 1.00 14.11 92 VAL B CA 1
ATOM 1484 C C . VAL B 1 92 ? 35.987 39.245 57.062 1.00 15.21 92 VAL B C 1
ATOM 1485 O O . VAL B 1 92 ? 35.545 38.274 57.667 1.00 13.71 92 VAL B O 1
ATOM 1489 N N . SER B 1 93 ? 37.168 39.783 57.365 1.00 17.26 93 SER B N 1
ATOM 1490 C CA . SER B 1 93 ? 37.970 39.216 58.459 1.00 20.05 93 SER B CA 1
ATOM 1491 C C . SER B 1 93 ? 37.308 39.395 59.835 1.00 19.71 93 SER B C 1
ATOM 1492 O O . SER B 1 93 ? 37.680 38.728 60.802 1.00 19.81 93 SER B O 1
ATOM 1495 N N . ARG B 1 94 ? 36.291 40.253 59.906 1.00 19.85 94 ARG B N 1
ATOM 1496 C CA . ARG B 1 94 ? 35.576 40.467 61.158 1.00 20.17 94 ARG B CA 1
ATOM 1497 C C . ARG B 1 94 ? 34.356 39.556 61.311 1.00 18.43 94 ARG B C 1
ATOM 1498 O O . ARG B 1 94 ? 33.618 39.642 62.295 1.00 18.37 94 ARG B O 1
ATOM 1506 N N . GLY B 1 95 ? 34.182 38.646 60.359 1.00 15.66 95 GLY B N 1
ATOM 1507 C CA . GLY B 1 95 ? 33.067 37.715 60.401 1.00 11.41 95 GLY B CA 1
ATOM 1508 C C . GLY B 1 95 ? 32.490 37.625 59.004 1.00 8.36 95 GLY B C 1
ATOM 1509 O O . GLY B 1 95 ? 32.203 38.661 58.394 1.00 9.43 95 GLY B O 1
ATOM 1510 N N . GLN B 1 96 ? 32.312 36.408 58.497 1.00 8.53 96 GLN B N 1
ATOM 1511 C CA . GLN B 1 96 ? 31.796 36.224 57.143 1.00 7.33 96 GLN B CA 1
ATOM 1512 C C . GLN B 1 96 ? 31.127 34.881 56.966 1.00 8.25 96 GLN B C 1
ATOM 1513 O O . GLN B 1 96 ? 31.386 33.932 57.714 1.00 7.96 96 GLN B O 1
ATOM 1519 N N . LEU B 1 97 ? 30.226 34.816 55.993 1.00 8.63 97 LEU B N 1
ATOM 1520 C CA . LEU B 1 97 ? 29.553 33.571 55.664 1.00 9.82 97 LEU B CA 1
ATOM 1521 C C . LEU B 1 97 ? 30.278 33.195 54.374 1.00 8.23 97 LEU B C 1
ATOM 1522 O O . LEU B 1 97 ? 30.230 33.936 53.392 1.00 9.20 97 LEU B O 1
ATOM 1527 N N . THR B 1 98 ? 30.970 32.075 54.370 1.00 6.45 98 THR B N 1
ATOM 1528 C CA . THR B 1 98 ? 31.702 31.718 53.171 1.00 8.91 98 THR B CA 1
ATOM 1529 C C . THR B 1 98 ? 31.201 30.432 52.565 1.00 6.31 98 THR B C 1
ATOM 1530 O O . THR B 1 98 ? 30.763 29.521 53.270 1.00 7.92 98 THR B O 1
ATOM 1534 N N . VAL B 1 99 ? 31.253 30.373 51.245 1.00 6.52 99 VAL B N 1
ATOM 1535 C CA . VAL B 1 99 ? 30.886 29.178 50.503 1.00 8.03 99 VAL B CA 1
ATOM 1536 C C . VAL B 1 99 ? 32.202 28.815 49.793 1.00 6.31 99 VAL B C 1
ATOM 1537 O O . VAL B 1 99 ? 32.719 29.607 49.007 1.00 5.54 99 VAL B O 1
ATOM 1541 N N . ASN B 1 100 ? 32.724 27.625 50.048 1.00 5.92 100 ASN B N 1
ATOM 1542 C 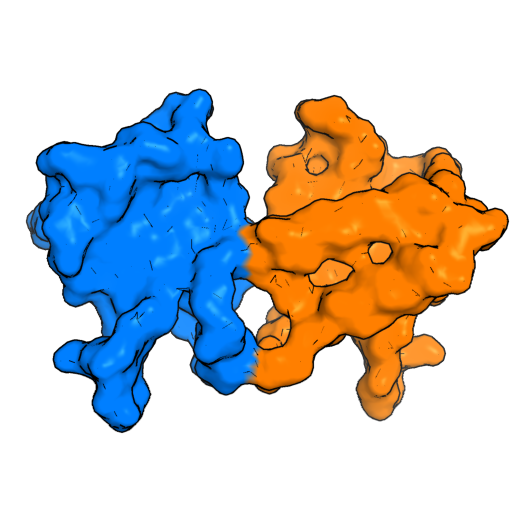CA . ASN B 1 100 ? 33.984 27.247 49.434 1.00 6.75 100 ASN B CA 1
ATOM 1543 C C . ASN B 1 100 ? 34.061 25.735 49.313 1.00 8.27 100 ASN B C 1
ATOM 1544 O O . ASN B 1 100 ? 33.233 25.006 49.857 1.00 11.68 100 ASN B O 1
ATOM 1549 N N . TYR B 1 101 ? 35.039 25.281 48.550 1.00 8.69 101 TYR B N 1
ATOM 1550 C CA . TYR B 1 101 ? 35.312 23.879 48.365 1.00 9.87 101 TYR B CA 1
ATOM 1551 C C . TYR B 1 101 ? 35.838 23.268 49.686 1.00 10.86 101 TYR B C 1
ATOM 1552 O O . TYR B 1 101 ? 36.584 23.926 50.441 1.00 11.33 101 TYR B O 1
ATOM 1561 N N . VAL B 1 102 ? 35.380 22.050 50.002 1.00 11.61 102 VAL B N 1
ATOM 1562 C CA . VAL B 1 102 ? 35.804 21.299 51.206 1.00 14.41 102 VAL B CA 1
ATOM 1563 C C . VAL B 1 102 ? 36.108 19.868 50.731 1.00 16.99 102 VAL B C 1
ATOM 1564 O O . VAL B 1 102 ? 35.400 19.331 49.879 1.00 17.56 102 VAL B O 1
ATOM 1568 N N . ASN B 1 103 ? 37.184 19.278 51.252 1.00 20.48 103 ASN B N 1
ATOM 1569 C CA . ASN B 1 103 ? 37.681 17.957 50.904 1.00 22.77 103 ASN B CA 1
ATOM 1570 C C . ASN B 1 103 ? 36.866 16.809 51.485 1.00 22.12 103 ASN B C 1
ATOM 1571 O O . ASN B 1 103 ? 37.410 15.738 51.756 1.00 19.17 103 ASN B O 1
ATOM 1580 N N . SER B 1 104 ? 35.585 17.037 51.713 1.00 22.94 104 SER B N 1
ATOM 1581 C CA . SER B 1 104 ? 34.716 15.987 52.225 1.00 25.09 104 SER B CA 1
ATOM 1582 C C . SER B 1 104 ? 33.280 16.427 52.054 1.00 26.76 104 SER B C 1
ATOM 1583 O O . SER B 1 104 ? 33.029 17.591 51.723 1.00 25.96 104 SER B O 1
ATOM 1586 N N . CYS B 1 105 ? 32.358 15.465 52.186 0.99 27.72 105 CYS B N 1
ATOM 1587 C CA . CYS B 1 105 ? 30.932 15.783 52.045 0.99 28.09 105 CYS B CA 1
ATOM 1588 C C . CYS B 1 105 ? 30.218 15.856 53.390 0.99 29.19 105 CYS B C 1
ATOM 1589 O O A CYS B 1 105 ? 29.604 14.826 53.768 0.99 30.75 105 CYS B O 1
ATOM 1590 O O B CYS B 1 105 ? 29.767 14.878 53.766 0.33 28.09 105 CYS B O 1
#

B-factor: mean 18.01, std 9.45, range [5.3, 52.42]

Solvent-accessible surface area: 9488 Å² total; per-residue (Å²): 93,30,48,5,12,115,44,42,94,67,12,8,112,28,44,48,89,15,2,51,132,0,54,79,73,0,31,71,77,77,71,37,79,0,33,54,52,63,78,95,1,69,19,51,47,140,55,42,2,6,0,0,37,0,66,53,29,133,73,62,19,48,1,78,69,0,19,115,4,0,38,51,0,34,81,12,27,5,39,7,6,0,8,9,22,12,78,97,96,62,58,13,49,156,0,24,0,8,0,36,68,29,122,47,81,88,32,45,5,12,116,41,35,107,90,16,38,85,55,28,54,60,23,0,45,133,0,54,78,76,0,33,69,81,77,76,33,75,0,35,51,51,64,80,105,1,68,18,53,46,136,58,40,4,8,0,0,36,0,68,52,29,147,85,58,10,44,0,80,71,0,18,127,4,0,42,47,0,32,77,13,25,3,42,6,5,0,11,8,18,13,80,110,88,39,52,12,80,153,1,21,0,5,1,40,57,31,124,47,73

Foldseek 3Di:
DFWWQDEDPVQVVDDFQQLVQQLVQLVVCQADKAAAPDQRGWDDDVQKIFTKHKDLERDIGTSVLVSVFSVVNVVVPRRGWIWHQSDPPDDCNNMIITTYIGRGD/DFWDQDEDPVLPDPDAQVLVQQLCQLVVCQADKAAAPDQSGWDDDVQKIFTKHKDLDRDIGTSVLLSVFSVVNVVVPRRGWIWGQSDPPDDNNNMIITTYIGRGD

Nearest PDB structures (foldseek):
  1kpt-assembly1_B  TM=9.938E-01  e=6.062E-23  Mycosarcoma maydis
  4oy2-assembly3_F  TM=2.507E-01  e=3.539E+00  Saccharomyces cerevisiae S288C
  1kpt-assembly1_B  TM=1.010E+00  e=2.467E-23  Mycosarcoma maydis
  2du4-assembly1_A-2  TM=3.991E-01  e=8.434E+00  Archaeoglobus fulgidus

InterPro domains:
  IPR011329 Killer toxin Kp4/SMK [SSF55221] (23-127)
  IPR015131 Killer toxin, Kp4 [PF09044] (11-124)

Radius of gyration: 17.76 Å; Cα contacts (8 Å, |Δi|>4): 533; chains: 2; bounding box: 36×47×51 Å

Organism: Ustilago maydis P4 virus (NCBI:txid11009)

CATH classification: 3.30.430.10

Secondary structure (DSSP, 8-state):
--SB----HHHHHS-S-HHHHHHHHHHH-TTSEE-BT---EEEE-SS-EEEEEEESSS--EEHHHHHHHHHHHHHHT-SS-EEEESSTT--GGG-EEEEEEES--/--SB----GGG---S--HHHHHHHHHHH-TTSEE-BT---EEEE-SS-EEEEEEESSS--EEHHHHHHHHHHHHHHT-SS-EEEESSTT--GGG-EEEEEEES--